Protein AF-A0A086TFH6-F1 (afdb_monomer_lite)

Sequence (306 aa):
MVFLSERHDHNFHSVHLYNYFALTSTSKIDKTASRLLKIGIEYTSQNNENKMNTAQDATLTENIEDTETRLPLSDDEQRALELYDRLQELRLEIAIINAQQKLSHHTGKPADNFQSHDTGHMLTPIQDTAEDMTAEEAAARNDLPETRAKYLLRNQVIESVLSANPILKAVHNGTEATPVERDLLPYIQQRDEAAISVAKMASQTGDLRGQATQAQSETHRTLRRNVELAAEVMNLVGQVKERKAGYLGDEKVQREIRQLEGQLKGSRQRWRVMKGITSGIVAGSGVDWARDEALRDLVLDPEEDD

pLDDT: mean 71.84, std 21.17, range [29.19, 98.12]

Organism: Hapsidospora chrysogenum (strain ATCC 11550 / CBS 779.69 / DSM 880 / IAM 14645 / JCM 23072 / IMI 49137) (NCBI:txid857340)

InterPro domains:
  IPR008426 Centromere protein H, C-terminal [PF05837] (79-303)
  IPR040034 Centromere protein H [PTHR48122] (59-305)

Foldseek 3Di:
DDDDDDDDDDDDPPPPPVPPPPPDDDPPVVVVVVVVVVVVVVVVVVVVVVVVVVVVVVPPPPPPPPPDPDDPDDPVRVVVVVVVVVVLVVVVVVLLVVLVVVVVVVVDDDDDDDDDDDDDDDDDDDDDDDDPPDPVNVVSVVVNVVSVVVSVVVVVVVVCCVVVVLVVCCVVVDPPHDPVSVVCNVVVVVVVVVVVVVVVVVVVVVVVVVVVVVVVVVVVVVVVVVVVVVVVVVVVVVVVVVVVCVCCVPPVNVVVVVVVVVVVVVVVVVVVVVLVVVLVCCVVVPPPLVPDPVSCCSNPVDDPDD

Secondary structure (DSSP, 8-state):
----------SSSSTTTTTSS--SS-TTHHHHHHHHHHHHHHHHHHHHHHHHHHHHHHTTT----S-SSS----HHHHHHHHHHHHHHHHHHHHHHHHHHHHHHHHT-----------------------S---HHHHHHHHHHHHHHHHHHHHHHHHHHHHHHHHHHHHHHT-TT--HHHHHTHHHHHHHHHHHHHHHHHHHHHHHHHHHHHHHHHHHHHHHHHHHHHHHHHHHHHHHHHHHHHHHHH-HHHHHHHHHHHHHHHHHHHHHHHHHHHHHHHHHHTT--TTTSHHHHHHHH------

Structure (mmCIF, N/CA/C/O backbone):
data_AF-A0A086TFH6-F1
#
_entry.id   AF-A0A086TFH6-F1
#
loop_
_atom_site.group_PDB
_atom_site.id
_atom_site.type_symbol
_atom_site.label_atom_id
_atom_site.label_alt_id
_atom_site.label_comp_id
_atom_site.label_asym_id
_atom_site.label_entity_id
_atom_site.label_seq_id
_atom_site.pdbx_PDB_ins_code
_atom_site.Cartn_x
_atom_site.Cartn_y
_atom_site.Cartn_z
_atom_site.occupancy
_atom_site.B_iso_or_equiv
_atom_site.auth_seq_id
_atom_site.auth_comp_id
_atom_site.auth_asym_id
_atom_site.auth_atom_id
_atom_site.pdbx_PDB_model_num
ATOM 1 N N . MET A 1 1 ? -13.360 35.053 18.467 1.00 34.47 1 MET A N 1
ATOM 2 C CA . MET A 1 1 ? -13.482 35.507 17.063 1.00 34.47 1 MET A CA 1
ATOM 3 C C . MET A 1 1 ? -12.619 34.579 16.207 1.00 34.47 1 MET A C 1
ATOM 5 O O . MET A 1 1 ? -11.551 34.240 16.692 1.00 34.47 1 MET A O 1
ATOM 9 N N . VAL A 1 2 ? -13.050 33.973 15.089 1.00 30.16 2 VAL A N 1
ATOM 10 C CA . VAL A 1 2 ? -13.979 34.400 14.006 1.00 30.16 2 VAL A CA 1
ATOM 11 C C . VAL A 1 2 ? -13.298 35.426 13.082 1.00 30.16 2 VAL A C 1
ATOM 13 O O . VAL A 1 2 ? -12.942 36.481 13.588 1.00 30.16 2 VAL A O 1
ATOM 16 N N . PHE A 1 3 ? -13.074 35.196 11.775 1.00 30.64 3 PHE A N 1
ATOM 17 C CA . PHE A 1 3 ? -13.408 34.047 10.896 1.00 30.64 3 PHE A CA 1
ATOM 18 C C . PHE A 1 3 ? -12.428 33.951 9.684 1.00 30.64 3 PHE A C 1
ATOM 20 O O . PHE A 1 3 ? -11.350 34.533 9.725 1.00 30.64 3 PHE A O 1
ATOM 27 N N . LEU A 1 4 ? -12.835 33.197 8.650 1.00 33.81 4 LEU A N 1
ATOM 28 C CA . LEU A 1 4 ? -12.307 33.028 7.270 1.00 33.81 4 LEU A CA 1
ATOM 29 C C . LEU A 1 4 ? -11.858 34.349 6.569 1.00 33.81 4 LEU A C 1
ATOM 31 O O . LEU A 1 4 ? -12.217 35.424 7.038 1.00 33.81 4 LEU A O 1
ATOM 35 N N . SER A 1 5 ? -11.155 34.393 5.421 1.00 32.34 5 SER A N 1
ATOM 36 C CA . SER A 1 5 ? -10.771 33.385 4.392 1.00 32.34 5 SER A CA 1
ATOM 37 C C . SER A 1 5 ? -9.445 33.829 3.684 1.00 32.34 5 SER A C 1
ATOM 39 O O . SER A 1 5 ? -8.722 34.612 4.292 1.00 32.34 5 SER A O 1
ATOM 41 N N . GLU A 1 6 ? -8.962 33.447 2.481 1.00 29.19 6 GLU A N 1
ATOM 42 C CA . GLU A 1 6 ? -9.440 32.674 1.303 1.00 29.19 6 GLU A CA 1
ATOM 43 C C . GLU A 1 6 ? -8.228 32.065 0.516 1.00 29.19 6 GLU A C 1
ATOM 45 O O . GLU A 1 6 ? -7.081 32.155 0.954 1.00 29.19 6 GLU A O 1
ATOM 50 N N . ARG A 1 7 ? -8.455 31.488 -0.681 1.00 39.12 7 ARG A N 1
ATOM 51 C CA . ARG A 1 7 ? -7.448 31.131 -1.714 1.00 39.12 7 ARG A CA 1
ATOM 52 C C . ARG A 1 7 ? -7.187 32.280 -2.702 1.00 39.12 7 ARG A C 1
ATOM 54 O O . ARG A 1 7 ? -8.104 33.055 -2.960 1.00 39.12 7 ARG A O 1
ATOM 61 N N . HIS A 1 8 ? -6.059 32.231 -3.426 1.00 33.28 8 HIS A N 1
ATOM 62 C CA . HIS A 1 8 ? -6.086 32.301 -4.904 1.00 33.28 8 HIS A CA 1
ATOM 63 C C . HIS A 1 8 ? -4.846 31.668 -5.566 1.00 33.28 8 HIS A C 1
ATOM 65 O O . HIS A 1 8 ? -3.764 31.619 -4.982 1.00 33.28 8 HIS A O 1
ATOM 71 N N . ASP A 1 9 ? -5.019 31.153 -6.786 1.00 40.41 9 ASP A N 1
ATOM 72 C CA . ASP A 1 9 ? -4.096 30.207 -7.422 1.00 40.41 9 ASP A CA 1
ATOM 73 C C . ASP A 1 9 ? -3.044 30.871 -8.331 1.00 40.41 9 ASP A C 1
ATOM 75 O O . ASP A 1 9 ? -3.360 31.404 -9.396 1.00 40.41 9 ASP A O 1
ATOM 79 N N . HIS A 1 10 ? -1.761 30.777 -7.961 1.00 36.38 10 HIS A N 1
ATOM 80 C CA . HIS A 1 10 ? -0.625 31.280 -8.752 1.00 36.38 10 HIS A CA 1
ATOM 81 C C . HIS A 1 10 ? 0.498 30.235 -8.893 1.00 36.38 10 HIS A C 1
ATOM 83 O O . HIS A 1 10 ? 1.584 30.388 -8.341 1.00 36.38 10 HIS A O 1
ATOM 89 N N . ASN A 1 11 ? 0.255 29.158 -9.657 1.00 37.09 11 ASN A N 1
ATOM 90 C CA . ASN A 1 11 ? 1.346 28.254 -10.075 1.00 37.09 11 ASN A CA 1
ATOM 91 C C . ASN A 1 11 ? 1.186 27.582 -11.461 1.00 37.09 11 ASN A C 1
ATOM 93 O O . ASN A 1 11 ? 2.079 26.867 -11.903 1.00 37.09 11 ASN A O 1
ATOM 97 N N . PHE A 1 12 ? 0.089 27.822 -12.193 1.00 35.62 12 PHE A N 1
ATOM 98 C CA . PHE A 1 12 ? -0.179 27.132 -13.471 1.00 35.62 12 PHE A CA 1
ATOM 99 C C . PHE A 1 12 ? 0.441 27.775 -14.728 1.00 35.62 12 PHE A C 1
ATOM 101 O O . PHE A 1 12 ? 0.498 27.134 -15.773 1.00 35.62 12 PHE A O 1
ATOM 108 N N . HIS A 1 13 ? 0.926 29.020 -14.661 1.00 33.94 13 HIS A N 1
ATOM 109 C CA . HIS A 1 13 ? 1.384 29.756 -15.856 1.00 33.94 13 HIS A CA 1
ATOM 110 C C . HIS A 1 13 ? 2.868 29.562 -16.226 1.00 33.94 13 HIS A C 1
ATOM 112 O O . HIS A 1 13 ? 3.257 29.881 -17.347 1.00 33.94 13 HIS A O 1
ATOM 118 N N . SER A 1 14 ? 3.702 29.010 -15.337 1.00 36.34 14 SER A N 1
ATOM 119 C CA . SER A 1 14 ? 5.151 28.872 -15.590 1.00 36.34 14 SER A CA 1
ATOM 120 C C . SER A 1 14 ? 5.488 27.799 -16.645 1.00 36.34 14 SER A C 1
ATOM 122 O O . SER A 1 14 ? 6.433 27.939 -17.418 1.00 36.34 14 SER A O 1
ATOM 124 N N . VAL A 1 15 ? 4.680 26.735 -16.727 1.00 41.75 15 VAL A N 1
ATOM 125 C CA . VAL A 1 15 ? 4.979 25.540 -17.543 1.00 41.75 15 VAL A CA 1
ATOM 126 C C . VAL A 1 15 ? 4.780 25.773 -19.050 1.00 41.75 15 VAL A C 1
ATOM 128 O O . VAL A 1 15 ? 5.448 25.141 -19.866 1.00 41.75 15 VAL A O 1
ATOM 131 N N . HIS A 1 16 ? 3.902 26.698 -19.453 1.00 38.09 16 HIS A N 1
ATOM 132 C CA . HIS A 1 16 ? 3.525 26.854 -20.865 1.00 38.09 16 HIS A CA 1
ATOM 133 C C . HIS A 1 16 ? 4.534 27.623 -21.732 1.00 38.09 16 HIS A C 1
ATOM 135 O O . HIS A 1 16 ? 4.572 27.400 -22.943 1.00 38.09 16 HIS A O 1
ATOM 141 N N . LEU A 1 17 ? 5.364 28.500 -21.155 1.00 37.09 17 LEU A N 1
ATOM 142 C CA . LEU A 1 17 ? 6.241 29.379 -21.944 1.00 37.09 17 LEU A CA 1
ATOM 143 C C . LEU A 1 17 ? 7.537 28.704 -22.425 1.00 37.09 17 LEU A C 1
ATOM 145 O O . LEU A 1 17 ? 8.063 29.084 -23.469 1.00 37.09 17 LEU A O 1
ATOM 149 N N . TYR A 1 18 ? 8.020 27.662 -21.741 1.00 35.97 18 TYR A N 1
ATOM 150 C CA . TYR A 1 18 ? 9.238 26.947 -22.158 1.00 35.97 18 TYR A CA 1
ATOM 151 C C . TYR A 1 18 ? 9.052 26.037 -23.385 1.00 35.97 18 TYR A C 1
ATOM 153 O O . TYR A 1 18 ? 10.035 25.686 -24.035 1.00 35.97 18 TYR A O 1
ATOM 161 N N . ASN A 1 19 ? 7.812 25.697 -23.758 1.00 38.09 19 ASN A N 1
ATOM 162 C CA . ASN A 1 19 ? 7.530 24.825 -24.906 1.00 38.09 19 ASN A CA 1
ATOM 163 C C . ASN A 1 19 ? 7.573 25.533 -26.275 1.00 38.09 19 ASN A C 1
ATOM 165 O O . ASN A 1 19 ? 7.560 24.854 -27.298 1.00 38.09 19 ASN A O 1
ATOM 169 N N . TYR A 1 20 ? 7.620 26.870 -26.332 1.00 37.28 20 TYR A N 1
ATOM 170 C CA . TYR A 1 20 ? 7.419 27.605 -27.594 1.00 37.28 20 TYR A CA 1
ATOM 171 C C . TYR A 1 20 ? 8.694 27.992 -28.363 1.00 37.28 20 TYR A C 1
ATOM 173 O O . TYR A 1 20 ? 8.592 28.429 -29.507 1.00 37.28 20 TYR A O 1
ATOM 181 N N . PHE A 1 21 ? 9.891 27.835 -27.782 1.00 36.81 21 PHE A N 1
ATOM 182 C CA . PHE A 1 21 ? 11.137 28.353 -28.380 1.00 36.81 21 PHE A CA 1
ATOM 183 C C . PHE A 1 21 ? 12.042 27.294 -29.044 1.00 36.81 21 PHE A C 1
ATOM 185 O O . PHE A 1 21 ? 13.051 27.636 -29.653 1.00 36.81 21 PHE A O 1
ATOM 192 N N . ALA A 1 22 ? 11.690 26.005 -28.967 1.00 40.78 22 ALA A N 1
ATOM 193 C CA . ALA A 1 22 ? 12.525 24.903 -29.467 1.00 40.78 22 ALA A CA 1
ATOM 194 C C . ALA A 1 22 ? 12.286 24.522 -30.949 1.00 40.78 22 ALA A C 1
ATOM 196 O O . ALA A 1 22 ? 12.916 23.596 -31.454 1.00 40.78 22 ALA A O 1
ATOM 197 N N . LEU A 1 23 ? 11.391 25.218 -31.661 1.00 41.16 23 LEU A N 1
ATOM 198 C CA . LEU A 1 23 ? 10.897 24.827 -32.992 1.00 41.16 23 LEU A CA 1
ATOM 199 C C . LEU A 1 23 ? 11.534 25.599 -34.165 1.00 41.16 23 LEU A C 1
ATOM 201 O O . LEU A 1 23 ? 10.837 26.065 -35.065 1.00 41.16 23 LEU A O 1
ATOM 205 N N . THR A 1 24 ? 12.869 25.695 -34.213 1.00 43.44 24 THR A N 1
ATOM 206 C CA . THR A 1 24 ? 13.573 26.025 -35.471 1.00 43.44 24 THR A CA 1
ATOM 207 C C . THR A 1 24 ? 14.784 25.117 -35.740 1.00 43.44 24 THR A C 1
ATOM 209 O O . THR A 1 24 ? 15.749 25.075 -34.989 1.00 43.44 24 THR A O 1
ATOM 212 N N . SER A 1 25 ? 14.748 24.441 -36.897 1.00 42.28 25 SER A N 1
ATOM 213 C CA . SER A 1 25 ? 15.862 23.737 -37.563 1.00 42.28 25 SER A CA 1
ATOM 214 C C . SER A 1 25 ? 16.461 22.469 -36.906 1.00 42.28 25 SER A C 1
ATOM 216 O O . SER A 1 25 ? 17.499 22.512 -36.252 1.00 42.28 25 SER A O 1
ATOM 218 N N . THR A 1 26 ? 15.900 21.285 -37.216 1.00 42.41 26 THR A N 1
ATOM 219 C CA . THR A 1 26 ? 16.628 20.139 -37.848 1.00 42.41 26 THR A CA 1
ATOM 220 C C . THR A 1 26 ? 15.684 18.951 -38.148 1.00 42.41 26 THR A C 1
ATOM 222 O O . THR A 1 26 ? 15.576 17.981 -37.398 1.00 42.41 26 THR A O 1
ATOM 225 N N . SER A 1 27 ? 15.021 18.990 -39.310 1.00 49.53 27 SER A N 1
ATOM 226 C CA . SER A 1 27 ? 13.794 18.235 -39.670 1.00 49.53 27 SER A CA 1
ATOM 227 C C . SER A 1 27 ? 13.838 16.690 -39.734 1.00 49.53 27 SER A C 1
ATOM 229 O O . SER A 1 27 ? 12.861 16.070 -40.172 1.00 49.53 27 SER A O 1
ATOM 231 N N . LYS A 1 28 ? 14.934 16.044 -39.311 1.00 48.84 28 LYS A N 1
ATOM 232 C CA . LYS A 1 28 ? 15.061 14.572 -39.224 1.00 48.84 28 LYS A CA 1
ATOM 233 C C . LYS A 1 28 ? 15.196 14.057 -37.785 1.00 48.84 28 LYS A C 1
ATOM 235 O O . LYS A 1 28 ? 14.517 13.095 -37.446 1.00 48.84 28 LYS A O 1
ATOM 240 N N . ILE A 1 29 ? 15.998 14.714 -36.940 1.00 48.25 29 ILE A N 1
ATOM 241 C CA . ILE A 1 29 ? 16.150 14.366 -35.510 1.00 48.25 29 ILE A CA 1
ATOM 242 C C . ILE A 1 29 ? 14.859 14.700 -34.749 1.00 48.25 29 ILE A C 1
ATOM 244 O O . ILE A 1 29 ? 14.398 13.939 -33.904 1.00 48.25 29 ILE A O 1
ATOM 248 N N . ASP A 1 30 ? 14.224 15.804 -35.128 1.00 52.69 30 ASP A N 1
ATOM 249 C CA . ASP A 1 30 ? 12.972 16.288 -34.546 1.00 52.69 30 ASP A CA 1
ATOM 250 C C . ASP A 1 30 ? 11.810 15.277 -34.693 1.00 52.69 30 ASP A C 1
ATOM 252 O O . ASP A 1 30 ? 10.959 15.132 -33.817 1.00 52.69 30 ASP A O 1
ATOM 256 N N . LYS A 1 31 ? 11.817 14.468 -35.765 1.00 54.97 31 LYS A N 1
ATOM 257 C CA . LYS A 1 31 ? 10.803 13.424 -36.006 1.00 54.97 31 LYS A CA 1
ATOM 258 C C . LYS A 1 31 ? 10.982 12.188 -35.125 1.00 54.97 31 LYS A C 1
ATOM 260 O O . LYS A 1 31 ? 9.985 11.571 -34.751 1.00 54.97 31 LYS A O 1
ATOM 265 N N . THR A 1 32 ? 12.216 11.804 -34.791 1.00 54.62 32 THR A N 1
ATOM 266 C CA . THR A 1 32 ? 12.467 10.720 -33.827 1.00 54.62 32 THR A CA 1
ATOM 267 C C . THR A 1 32 ? 12.257 11.202 -32.396 1.00 54.62 32 THR A C 1
ATOM 269 O O . THR A 1 32 ? 11.624 10.484 -31.628 1.00 54.62 32 THR A O 1
ATOM 272 N N . ALA A 1 33 ? 12.661 12.434 -32.067 1.00 52.22 33 ALA A N 1
ATOM 273 C CA . ALA A 1 33 ? 12.329 13.074 -30.794 1.00 52.22 33 ALA A CA 1
ATOM 274 C C . ALA A 1 33 ? 10.806 13.144 -30.580 1.00 52.22 33 ALA A C 1
ATOM 276 O O . ALA A 1 33 ? 10.308 12.598 -29.601 1.00 52.22 33 ALA A O 1
ATOM 277 N N . SER A 1 34 ? 10.052 13.689 -31.541 1.00 53.59 34 SER A N 1
ATOM 278 C CA . SER A 1 34 ? 8.583 13.759 -31.494 1.00 53.59 34 SER A CA 1
ATOM 279 C C . SER A 1 34 ? 7.916 12.385 -31.363 1.00 53.59 34 SER A C 1
ATOM 281 O O . SER A 1 34 ? 6.927 12.256 -30.648 1.00 53.59 34 SER A O 1
ATOM 283 N N . ARG A 1 35 ? 8.451 11.334 -32.009 1.00 60.47 35 ARG A N 1
ATOM 284 C CA . ARG A 1 35 ? 7.945 9.958 -31.845 1.00 60.47 35 ARG A CA 1
ATOM 285 C C . ARG A 1 35 ? 8.202 9.410 -30.443 1.00 60.47 35 ARG A C 1
ATOM 287 O O . ARG A 1 35 ? 7.287 8.848 -29.858 1.00 60.47 35 ARG A O 1
ATOM 294 N N . LEU A 1 36 ? 9.404 9.586 -29.895 1.00 58.25 36 LEU A N 1
ATOM 295 C CA . LEU A 1 36 ? 9.740 9.120 -28.544 1.00 58.25 36 LEU A CA 1
ATOM 296 C C . LEU A 1 36 ? 8.973 9.892 -27.462 1.00 58.25 36 LEU A C 1
ATOM 298 O O . LEU A 1 36 ? 8.495 9.288 -26.507 1.00 58.25 36 LEU A O 1
ATOM 302 N N . LEU A 1 37 ? 8.792 11.203 -27.641 1.00 61.84 37 LEU A N 1
ATOM 303 C CA . LEU A 1 37 ? 8.000 12.046 -26.744 1.00 61.84 37 LEU A CA 1
ATOM 304 C C . LEU A 1 37 ? 6.512 11.666 -26.821 1.00 61.84 37 LEU A C 1
ATOM 306 O O . LEU A 1 37 ? 5.872 11.507 -25.786 1.00 61.84 37 LEU A O 1
ATOM 310 N N . LYS A 1 38 ? 5.983 11.405 -28.027 1.00 62.38 38 LYS A N 1
ATOM 311 C CA . LYS A 1 38 ? 4.622 10.884 -28.204 1.00 62.38 38 LYS A CA 1
ATOM 312 C C . LYS A 1 38 ? 4.437 9.514 -27.534 1.00 62.38 38 LYS A C 1
ATOM 314 O O . LYS A 1 38 ? 3.476 9.361 -26.794 1.00 62.38 38 LYS A O 1
ATOM 319 N N . ILE A 1 39 ? 5.362 8.567 -27.714 1.00 68.44 39 ILE A N 1
ATOM 320 C CA . ILE A 1 39 ? 5.315 7.251 -27.046 1.00 68.44 39 ILE A CA 1
ATOM 321 C C . ILE A 1 39 ? 5.392 7.407 -25.519 1.00 68.44 39 ILE A C 1
ATOM 323 O O . ILE A 1 39 ? 4.671 6.726 -24.799 1.00 68.44 39 ILE A O 1
ATOM 327 N N . GLY A 1 40 ? 6.217 8.327 -25.009 1.00 59.81 40 GLY A N 1
ATOM 328 C CA . GLY A 1 40 ? 6.279 8.641 -23.579 1.00 59.81 40 GLY A CA 1
ATOM 329 C C . GLY A 1 40 ? 4.971 9.221 -23.027 1.00 59.81 40 GLY A C 1
ATOM 330 O O . GLY A 1 40 ? 4.552 8.851 -21.929 1.00 59.81 40 GLY A O 1
ATOM 331 N N . ILE A 1 41 ? 4.300 10.088 -23.792 1.00 57.12 41 ILE A N 1
ATOM 332 C CA . ILE A 1 41 ? 2.973 10.621 -23.449 1.00 57.12 41 ILE A CA 1
ATOM 333 C C . ILE A 1 41 ? 1.908 9.519 -23.520 1.00 57.12 41 ILE A C 1
ATOM 335 O O . ILE A 1 41 ? 1.162 9.358 -22.567 1.00 57.12 41 ILE A O 1
ATOM 339 N N . GLU A 1 42 ? 1.869 8.700 -24.573 1.00 57.72 42 GLU A N 1
ATOM 340 C CA . GLU A 1 42 ? 0.915 7.585 -24.690 1.00 57.72 42 GLU A CA 1
ATOM 341 C C . GLU A 1 42 ? 1.104 6.554 -23.562 1.00 57.72 42 GLU A C 1
ATOM 343 O O . GLU A 1 42 ? 0.124 6.141 -22.946 1.00 57.72 42 GLU A O 1
ATOM 348 N N . TYR A 1 43 ? 2.346 6.218 -23.195 1.00 51.53 43 TYR A N 1
ATOM 349 C CA . TYR A 1 43 ? 2.639 5.308 -22.080 1.00 51.53 43 TYR A CA 1
ATOM 350 C C . TYR A 1 43 ? 2.277 5.908 -20.710 1.00 51.53 43 TYR A C 1
ATOM 352 O O . TYR A 1 43 ? 1.837 5.189 -19.813 1.00 51.53 43 TYR A O 1
ATOM 360 N N . THR A 1 44 ? 2.437 7.225 -20.519 1.00 54.97 44 THR A N 1
ATOM 361 C CA . THR A 1 44 ? 2.030 7.887 -19.264 1.00 54.97 44 THR A CA 1
ATOM 362 C C . THR A 1 44 ? 0.523 8.110 -19.179 1.00 54.97 44 THR A C 1
ATOM 364 O O . THR A 1 44 ? -0.030 7.920 -18.097 1.00 54.97 44 THR A O 1
ATOM 367 N N . SER A 1 45 ? -0.153 8.397 -20.295 1.00 53.59 45 SER A N 1
ATOM 368 C CA . SER A 1 45 ? -1.616 8.404 -20.397 1.00 53.59 45 SER A CA 1
ATOM 369 C C . SER A 1 45 ? -2.196 7.032 -20.076 1.00 53.59 45 SER A C 1
ATOM 371 O O . SER A 1 45 ? -2.958 6.934 -19.125 1.00 53.59 45 SER A O 1
ATOM 373 N N . GLN A 1 46 ? -1.767 5.963 -20.757 1.00 51.75 46 GLN A N 1
ATOM 374 C CA . GLN A 1 46 ? -2.274 4.604 -20.513 1.00 51.75 46 GLN A CA 1
ATOM 375 C C . GLN A 1 46 ? -2.030 4.131 -19.071 1.00 51.75 46 GLN A C 1
ATOM 377 O O . GLN A 1 46 ? -2.872 3.459 -18.483 1.00 51.75 46 GLN A O 1
ATOM 382 N N . ASN A 1 47 ? -0.901 4.503 -18.460 1.00 48.62 47 ASN A N 1
ATOM 383 C CA . ASN A 1 47 ? -0.622 4.177 -17.059 1.00 48.62 47 ASN A CA 1
ATOM 384 C C . ASN A 1 47 ? -1.482 5.006 -16.076 1.00 48.62 47 ASN A C 1
ATOM 386 O O . ASN A 1 47 ? -1.838 4.512 -15.008 1.00 48.62 47 ASN A O 1
ATOM 390 N N . ASN A 1 48 ? -1.870 6.237 -16.432 1.00 49.56 48 ASN A N 1
ATOM 391 C CA . ASN A 1 48 ? -2.841 7.019 -15.659 1.00 49.56 48 ASN A CA 1
ATOM 392 C C . ASN A 1 48 ? -4.282 6.533 -15.866 1.00 49.56 48 ASN A C 1
ATOM 394 O O . ASN A 1 48 ? -5.017 6.457 -14.891 1.00 49.56 48 ASN A O 1
ATOM 398 N N . GLU A 1 49 ? -4.679 6.169 -17.085 1.00 51.41 49 GLU A N 1
ATOM 399 C CA . GLU A 1 49 ? -5.991 5.585 -17.396 1.00 51.41 49 GLU A CA 1
ATOM 400 C C . GLU A 1 49 ? -6.164 4.247 -16.675 1.00 51.41 49 GLU A C 1
ATOM 402 O O . GLU A 1 49 ? -7.157 4.057 -15.981 1.00 51.41 49 GLU A O 1
ATOM 407 N N . ASN A 1 50 ? -5.156 3.368 -16.705 1.00 52.81 50 ASN A N 1
ATOM 408 C CA . ASN A 1 50 ? -5.163 2.138 -15.911 1.00 52.81 50 ASN A CA 1
ATOM 409 C C . AS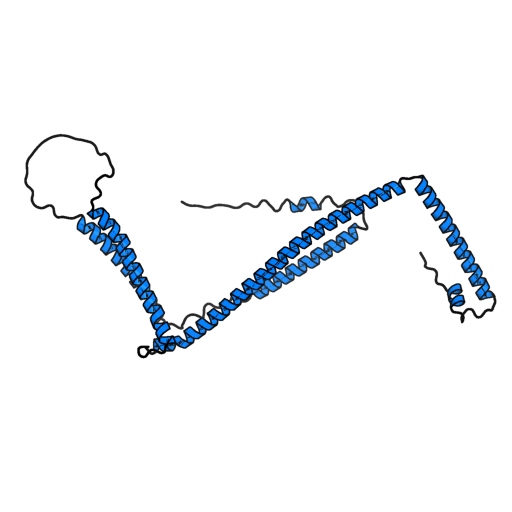N A 1 50 ? -5.267 2.432 -14.408 1.00 52.81 50 ASN A C 1
ATOM 411 O O . ASN A 1 50 ? -6.092 1.823 -13.736 1.00 52.81 50 ASN A O 1
ATOM 415 N N . LYS A 1 51 ? -4.513 3.405 -13.872 1.00 52.97 51 LYS A N 1
ATOM 416 C CA . LYS A 1 51 ? -4.673 3.832 -12.469 1.00 52.97 51 LYS A CA 1
ATOM 417 C C . LYS A 1 51 ? -6.059 4.394 -12.164 1.00 52.97 51 LYS A C 1
ATOM 419 O O . LYS A 1 51 ? -6.546 4.178 -11.060 1.00 52.97 51 LYS A O 1
ATOM 424 N N . MET A 1 52 ? -6.683 5.109 -13.097 1.00 43.81 52 MET A N 1
ATOM 425 C CA . MET A 1 52 ? -8.008 5.693 -12.906 1.00 43.81 52 MET A CA 1
ATOM 426 C C . MET A 1 52 ? -9.100 4.620 -12.969 1.00 43.81 52 MET A C 1
ATOM 428 O O . MET A 1 52 ? -10.002 4.650 -12.143 1.00 43.81 52 MET A O 1
ATOM 432 N N . ASN A 1 53 ? -8.954 3.618 -13.838 1.00 50.19 53 ASN A N 1
ATOM 433 C CA . ASN A 1 53 ? -9.828 2.446 -13.899 1.00 50.19 53 ASN A CA 1
ATOM 434 C C . ASN A 1 53 ? -9.682 1.570 -12.639 1.00 50.19 53 ASN A C 1
ATOM 436 O O . ASN A 1 53 ? -10.681 1.223 -12.020 1.00 50.19 53 ASN A O 1
ATOM 440 N N . THR A 1 54 ? -8.453 1.282 -12.183 1.00 48.59 54 THR A N 1
ATOM 441 C CA . THR A 1 54 ? -8.226 0.549 -10.919 1.00 48.59 54 THR A CA 1
ATOM 442 C C . THR A 1 54 ? -8.702 1.343 -9.697 1.00 48.59 54 THR A C 1
ATOM 444 O O . THR A 1 54 ? -9.163 0.749 -8.727 1.00 48.59 54 THR A O 1
ATOM 447 N N . ALA A 1 55 ? -8.636 2.679 -9.730 1.00 46.34 55 ALA A N 1
ATOM 448 C CA . ALA A 1 55 ? -9.246 3.519 -8.700 1.00 46.34 55 ALA A CA 1
ATOM 449 C C . ALA A 1 55 ? -10.783 3.502 -8.771 1.00 46.34 55 ALA A C 1
ATOM 451 O O . ALA A 1 55 ? -11.420 3.514 -7.726 1.00 46.34 55 ALA A O 1
ATOM 452 N N . GLN A 1 56 ? -11.378 3.436 -9.966 1.00 46.09 56 GLN A N 1
ATOM 453 C CA . GLN A 1 56 ? -12.831 3.359 -10.144 1.00 46.09 56 GLN A CA 1
ATOM 454 C C . GLN A 1 56 ? -13.404 2.019 -9.657 1.00 46.09 56 GLN A C 1
ATOM 456 O O . GLN A 1 56 ? -14.364 2.039 -8.886 1.00 46.09 56 GLN A O 1
ATOM 461 N N . ASP A 1 57 ? -12.765 0.888 -9.983 1.00 37.69 57 ASP A N 1
ATOM 462 C CA . ASP A 1 57 ? -13.088 -0.421 -9.386 1.00 37.69 57 ASP A CA 1
ATOM 463 C C . ASP A 1 57 ? -12.960 -0.385 -7.850 1.00 37.69 57 ASP A C 1
ATOM 465 O O . ASP A 1 57 ? -13.825 -0.896 -7.140 1.00 37.69 57 ASP A O 1
ATOM 469 N N . ALA A 1 58 ? -11.931 0.284 -7.317 1.00 44.50 58 ALA A N 1
ATOM 470 C CA . ALA A 1 58 ? -11.745 0.445 -5.872 1.00 44.50 58 ALA A CA 1
ATOM 471 C C . ALA A 1 58 ? -12.762 1.393 -5.196 1.00 44.50 58 ALA A C 1
ATOM 473 O O . ALA A 1 58 ? -12.886 1.362 -3.975 1.00 44.50 58 ALA A O 1
ATOM 474 N N . THR A 1 59 ? -13.501 2.214 -5.954 1.00 42.44 59 THR A N 1
ATOM 475 C CA . THR A 1 59 ? -14.577 3.084 -5.428 1.00 42.44 59 THR A CA 1
ATOM 476 C C . THR A 1 59 ? -15.980 2.475 -5.522 1.00 42.44 59 THR A C 1
ATOM 478 O O . THR A 1 59 ? -16.944 3.096 -5.083 1.00 42.44 59 THR A O 1
ATOM 481 N N . LEU A 1 60 ? -16.131 1.259 -6.060 1.00 38.81 60 LEU A N 1
ATOM 482 C CA . LEU A 1 60 ? -17.441 0.608 -6.216 1.00 38.81 60 LEU A CA 1
ATOM 483 C C . LEU A 1 60 ? -17.920 -0.180 -4.979 1.00 38.81 60 LEU A C 1
ATOM 485 O O . LEU A 1 60 ? -18.970 -0.817 -5.035 1.00 38.81 60 LEU A O 1
ATOM 489 N N . THR A 1 61 ? -17.207 -0.100 -3.849 1.00 43.53 61 THR A N 1
ATOM 490 C CA . THR A 1 61 ? -17.567 -0.771 -2.581 1.00 43.53 61 THR A CA 1
ATOM 491 C C . THR A 1 61 ? -17.773 0.184 -1.394 1.00 43.53 61 THR A C 1
ATOM 493 O O . THR A 1 61 ? -17.625 -0.236 -0.251 1.00 43.53 61 THR A O 1
ATOM 496 N N . GLU A 1 62 ? -18.132 1.452 -1.635 1.00 42.75 62 GLU A N 1
ATOM 497 C CA . GLU A 1 62 ? -18.593 2.387 -0.581 1.00 42.75 62 GLU A CA 1
ATOM 498 C C . GLU A 1 62 ? -20.129 2.508 -0.476 1.00 42.75 62 GLU A C 1
ATOM 500 O O . GLU A 1 62 ? -20.632 3.258 0.351 1.00 42.75 62 GLU A O 1
ATOM 505 N N . ASN A 1 63 ? -20.888 1.696 -1.224 1.00 38.03 63 ASN A N 1
ATOM 506 C CA . ASN A 1 63 ? -22.289 1.387 -0.901 1.00 38.03 63 ASN A CA 1
ATOM 507 C C . ASN A 1 63 ? -22.365 0.095 -0.068 1.00 38.03 63 ASN A C 1
ATOM 509 O O . ASN A 1 63 ? -22.953 -0.898 -0.493 1.00 38.03 63 ASN A O 1
ATOM 513 N N . ILE A 1 64 ? -21.740 0.105 1.111 1.00 45.59 64 ILE A N 1
ATOM 514 C CA . ILE A 1 64 ? -22.170 -0.780 2.198 1.00 45.59 64 ILE A CA 1
ATOM 515 C C . ILE A 1 64 ? -23.365 -0.072 2.832 1.00 45.59 64 ILE A C 1
ATOM 517 O O . ILE A 1 64 ? -23.214 1.021 3.371 1.00 45.59 64 ILE A O 1
ATOM 521 N N . GLU A 1 65 ? -24.553 -0.656 2.713 1.00 41.88 65 GLU A N 1
ATOM 522 C CA . GLU A 1 65 ? -25.754 -0.124 3.357 1.00 41.88 65 GLU A CA 1
ATOM 523 C C . GLU A 1 65 ? -25.551 -0.125 4.887 1.00 41.88 65 GLU A C 1
ATOM 525 O O . GLU A 1 65 ? -25.010 -1.084 5.440 1.00 41.88 65 GLU A O 1
ATOM 530 N N . ASP A 1 66 ? -25.988 0.930 5.590 1.00 44.09 66 ASP A N 1
ATOM 531 C CA . ASP A 1 66 ? -25.842 1.124 7.055 1.00 44.09 66 ASP A CA 1
ATOM 532 C C . ASP A 1 66 ? -26.663 0.114 7.910 1.00 44.09 66 ASP A C 1
ATOM 534 O O . ASP A 1 66 ? -27.029 0.363 9.063 1.00 44.09 66 ASP A O 1
ATOM 538 N N . THR A 1 67 ? -27.001 -1.043 7.340 1.00 43.25 67 THR A N 1
ATOM 539 C CA . THR A 1 67 ? -28.099 -1.920 7.748 1.00 43.25 67 THR A CA 1
ATOM 540 C C . THR A 1 67 ? -27.684 -3.388 7.873 1.00 43.25 67 THR A C 1
ATOM 542 O O . THR A 1 67 ? -28.355 -4.231 7.297 1.00 43.25 67 THR A O 1
ATOM 545 N N . GLU A 1 68 ? -26.617 -3.709 8.628 1.00 47.47 68 GLU A N 1
ATOM 546 C CA . GLU A 1 68 ? -26.458 -5.035 9.293 1.00 47.47 68 GLU A CA 1
ATOM 547 C C . GLU A 1 68 ? -25.303 -5.153 10.332 1.00 47.47 68 GLU A C 1
ATOM 549 O O . GLU A 1 68 ? -24.791 -6.241 10.585 1.00 47.47 68 GLU A O 1
ATOM 554 N N . THR A 1 69 ? -24.880 -4.062 10.996 1.00 49.09 69 THR A N 1
ATOM 555 C CA . THR A 1 69 ? -23.869 -4.125 12.094 1.00 49.09 69 THR A CA 1
ATOM 556 C C . THR A 1 69 ? -24.329 -3.580 13.449 1.00 49.09 69 THR A C 1
ATOM 558 O O . THR A 1 69 ? -23.604 -3.688 14.441 1.00 49.09 69 THR A O 1
ATOM 561 N N . ARG A 1 70 ? -25.553 -3.049 13.543 1.00 53.69 70 ARG A N 1
ATOM 562 C CA . ARG A 1 70 ? -26.233 -2.890 14.837 1.00 53.69 70 ARG A CA 1
ATOM 563 C C . ARG A 1 70 ? -26.801 -4.244 15.253 1.00 53.69 70 ARG A C 1
ATOM 565 O O . ARG A 1 70 ? -27.306 -4.976 14.405 1.00 53.69 70 ARG A O 1
ATOM 572 N N . LEU A 1 71 ? -26.790 -4.549 16.554 1.00 57.69 71 LEU A N 1
ATOM 573 C CA . LEU A 1 71 ? -27.689 -5.588 17.064 1.00 57.69 71 LEU A CA 1
ATOM 574 C C . LEU A 1 71 ? -29.133 -5.198 16.688 1.00 57.69 71 LEU A C 1
ATOM 576 O O . LEU A 1 71 ? -29.438 -4.000 16.713 1.00 57.69 71 LEU A O 1
ATOM 580 N N . PRO A 1 72 ? -30.015 -6.158 16.355 1.00 66.50 72 PRO A N 1
ATOM 581 C CA . PRO A 1 72 ? -31.419 -5.889 16.057 1.00 66.50 72 PRO A CA 1
ATOM 582 C C . PRO A 1 72 ? -32.174 -5.550 17.351 1.00 66.50 72 PRO A C 1
ATOM 584 O O . PRO A 1 72 ? -32.928 -6.362 17.883 1.00 66.50 72 PRO A O 1
ATOM 587 N N . LEU A 1 73 ? -31.910 -4.351 17.872 1.00 68.56 73 LEU A N 1
ATOM 588 C CA . LEU A 1 73 ? -32.581 -3.773 19.028 1.00 68.56 73 LEU A CA 1
ATOM 589 C C . LEU A 1 73 ? -34.054 -3.538 18.689 1.00 68.56 73 LEU A C 1
ATOM 591 O O . LEU A 1 73 ? -34.376 -2.988 17.635 1.00 68.56 73 LEU A O 1
ATOM 595 N N . SER A 1 74 ? -34.937 -3.927 19.601 1.00 85.12 74 SER A N 1
ATOM 596 C CA . SER A 1 74 ? -36.360 -3.596 19.533 1.00 85.12 74 SER A CA 1
ATOM 597 C C . SER A 1 74 ? -36.574 -2.080 19.631 1.00 85.12 74 SER A C 1
ATOM 599 O O . SER A 1 74 ? -35.795 -1.381 20.284 1.00 85.12 74 SER A O 1
ATOM 601 N N . ASP A 1 75 ? -37.680 -1.572 19.075 1.00 84.06 75 ASP A N 1
ATOM 602 C CA . ASP A 1 75 ? -38.097 -0.167 19.222 1.00 84.06 75 ASP A CA 1
ATOM 603 C C . ASP A 1 75 ? -38.126 0.264 20.705 1.00 84.06 75 ASP A C 1
ATOM 605 O O . ASP A 1 75 ? -37.721 1.376 21.053 1.00 84.06 75 ASP A O 1
ATOM 609 N N . ASP A 1 76 ? -38.544 -0.639 21.601 1.00 79.88 76 ASP A N 1
ATOM 610 C CA . ASP A 1 76 ? -38.555 -0.418 23.054 1.00 79.88 76 ASP A CA 1
ATOM 611 C C . ASP A 1 76 ? -37.142 -0.327 23.662 1.00 79.88 76 ASP A C 1
ATOM 613 O O . ASP A 1 76 ? -36.928 0.426 24.614 1.00 79.88 76 ASP A O 1
ATOM 617 N N . GLU A 1 77 ? -36.164 -1.055 23.118 1.00 82.25 77 GLU A N 1
ATOM 618 C CA . GLU A 1 77 ? -34.770 -1.035 23.581 1.00 82.25 77 GLU A CA 1
ATOM 619 C C . GLU A 1 77 ? -34.049 0.223 23.089 1.00 82.25 77 GLU A C 1
ATOM 621 O O . GLU A 1 77 ? -33.367 0.887 23.872 1.00 82.25 77 GLU A O 1
ATOM 626 N N . GLN A 1 78 ? -34.266 0.620 21.830 1.00 85.88 78 GLN A N 1
ATOM 627 C CA . GLN A 1 78 ? -33.766 1.896 21.317 1.00 85.88 78 GLN A CA 1
ATOM 628 C C . GLN A 1 78 ? -34.356 3.075 22.109 1.00 85.88 78 GLN A C 1
ATOM 630 O O . GLN A 1 78 ? -33.625 3.969 22.540 1.00 85.88 78 GLN A O 1
ATOM 635 N N . ARG A 1 79 ? -35.659 3.035 22.409 1.00 87.50 79 ARG A N 1
ATOM 636 C CA . ARG A 1 79 ? -36.326 4.027 23.263 1.00 87.50 79 ARG A CA 1
ATOM 637 C C . ARG A 1 79 ? -35.804 4.026 24.705 1.00 87.50 79 ARG A C 1
ATOM 639 O O . ARG A 1 79 ? -35.750 5.084 25.334 1.00 87.50 79 ARG A O 1
ATOM 646 N N . ALA A 1 80 ? -35.411 2.872 25.245 1.00 86.75 80 ALA A N 1
ATOM 647 C CA . ALA A 1 80 ? -34.792 2.787 26.568 1.00 86.75 80 ALA A CA 1
ATOM 648 C C . ALA A 1 80 ? -33.409 3.466 26.608 1.00 86.75 80 ALA A C 1
ATOM 650 O O . ALA A 1 80 ? -33.082 4.099 27.614 1.00 86.75 80 ALA A O 1
ATOM 651 N N . LEU A 1 81 ? -32.633 3.399 25.518 1.00 85.88 81 LEU A N 1
ATOM 652 C CA . LEU A 1 81 ? -31.360 4.119 25.379 1.00 85.88 81 LEU A CA 1
ATOM 653 C C . LEU A 1 81 ? -31.573 5.641 25.304 1.00 85.88 81 LEU A C 1
ATOM 655 O O . LEU A 1 81 ? -30.959 6.374 26.075 1.00 85.88 81 LEU A O 1
ATOM 659 N N . GLU A 1 82 ? -32.513 6.120 24.481 1.00 89.06 82 GLU A N 1
ATOM 660 C CA . GLU A 1 82 ? -32.858 7.555 24.408 1.00 89.06 82 GLU A CA 1
ATOM 661 C C . GLU A 1 82 ? -33.307 8.119 25.772 1.00 89.06 82 GLU A C 1
ATOM 663 O O . GLU A 1 82 ? -32.920 9.222 26.175 1.00 89.06 82 GLU A O 1
ATOM 668 N N . LEU A 1 83 ? -34.097 7.344 26.525 1.00 87.56 83 LEU A N 1
ATOM 669 C CA . LEU A 1 83 ? -34.513 7.698 27.885 1.00 87.56 83 LEU A CA 1
ATOM 670 C C . LEU A 1 83 ? -33.348 7.672 28.885 1.00 87.56 83 LEU A C 1
ATOM 672 O O . LEU A 1 83 ? -33.328 8.497 29.800 1.00 87.56 83 LEU A O 1
ATOM 676 N N . TYR A 1 84 ? -32.382 6.762 28.729 1.00 86.12 84 TYR A N 1
ATOM 677 C CA . TYR A 1 84 ? -31.175 6.714 29.556 1.00 86.12 84 TYR A CA 1
ATOM 678 C C . TYR A 1 84 ? -30.287 7.944 29.329 1.00 86.12 84 TYR A C 1
ATOM 680 O O . TYR A 1 84 ? -29.903 8.595 30.304 1.00 86.12 84 TYR A O 1
ATOM 688 N N . ASP A 1 85 ? -30.033 8.320 28.075 1.00 85.06 85 ASP A N 1
ATOM 689 C CA . ASP A 1 85 ? -29.216 9.490 27.733 1.00 85.06 85 ASP A CA 1
ATOM 690 C C . ASP A 1 85 ? -29.843 10.781 28.275 1.00 85.06 85 ASP A C 1
ATOM 692 O O . ASP A 1 85 ? -29.183 11.558 28.977 1.00 85.06 85 ASP A O 1
ATOM 696 N N . ARG A 1 86 ? -31.157 10.966 28.074 1.00 88.62 86 ARG A N 1
ATOM 697 C CA . ARG A 1 86 ? -31.890 12.114 28.631 1.00 88.62 86 ARG A CA 1
ATOM 698 C C . ARG A 1 86 ? -31.878 12.134 30.165 1.00 88.62 86 ARG A C 1
ATOM 700 O O . ARG A 1 86 ? -31.859 13.203 30.775 1.00 88.62 86 ARG A O 1
ATOM 707 N N . LEU A 1 87 ? -31.868 10.969 30.810 1.00 88.25 87 LEU A N 1
ATOM 708 C CA . LEU A 1 87 ? -31.783 10.848 32.266 1.00 88.25 87 LEU A CA 1
ATOM 709 C C . LEU A 1 87 ? -30.373 11.183 32.788 1.00 88.25 87 LEU A C 1
ATOM 711 O O . LEU A 1 87 ? -30.251 11.768 33.867 1.00 88.25 87 LEU A O 1
ATOM 715 N N . GLN A 1 88 ? -29.314 10.879 32.033 1.00 79.69 88 GLN A N 1
ATOM 716 C CA . GLN A 1 88 ? -27.939 11.264 32.376 1.00 79.69 88 GLN A CA 1
ATOM 717 C C . GLN A 1 88 ? -27.679 12.767 32.178 1.00 79.69 88 GLN A C 1
ATOM 719 O O . GLN A 1 88 ? -26.987 13.374 33.000 1.00 79.69 88 GLN A O 1
ATOM 724 N N . GLU A 1 89 ? -28.291 13.387 31.164 1.00 85.94 89 GLU A N 1
ATOM 725 C CA . GLU A 1 89 ? -28.312 14.846 30.976 1.00 85.94 89 GLU A CA 1
ATOM 726 C C . GLU A 1 89 ? -28.951 15.553 32.187 1.00 85.94 89 GLU A C 1
ATOM 728 O O . GLU A 1 89 ? -28.317 16.392 32.833 1.00 85.94 89 GLU A O 1
ATOM 733 N N . LEU A 1 90 ? -30.166 15.140 32.572 1.00 86.31 90 LEU A N 1
ATOM 734 C CA . LEU A 1 90 ? -30.888 15.700 33.722 1.00 86.31 90 LEU A CA 1
ATOM 735 C C . LEU A 1 90 ? -30.148 15.477 35.053 1.00 86.31 90 LEU A C 1
ATOM 737 O O . LEU A 1 90 ? -30.171 16.339 35.931 1.00 86.31 90 LEU A O 1
ATOM 741 N N . ARG A 1 91 ? -29.446 14.348 35.225 1.00 80.44 91 ARG A N 1
ATOM 742 C CA . ARG A 1 91 ? -28.595 14.114 36.408 1.00 80.44 91 ARG A CA 1
ATOM 743 C C . ARG A 1 91 ? -27.412 15.077 36.486 1.00 80.44 91 ARG A C 1
ATOM 745 O O . ARG A 1 91 ? -27.075 15.506 37.590 1.00 80.44 91 ARG A O 1
ATOM 752 N N . LEU A 1 92 ? -26.799 15.424 35.353 1.00 79.75 92 LEU A N 1
ATOM 753 C CA . LEU A 1 92 ? -25.722 16.414 35.301 1.00 79.75 92 LEU A CA 1
ATOM 754 C C . LEU A 1 92 ? -26.252 17.819 35.626 1.00 79.75 92 LEU A C 1
ATOM 756 O O . LEU A 1 92 ? -25.639 18.525 36.425 1.00 79.75 92 LEU A O 1
ATOM 760 N N . GLU A 1 93 ? -27.406 18.198 35.072 1.00 83.88 93 GLU A N 1
ATOM 761 C CA . GLU A 1 93 ? -28.082 19.466 35.378 1.00 83.88 93 GLU A CA 1
ATOM 762 C C . GLU A 1 93 ? -28.396 19.583 36.880 1.00 83.88 93 GLU A C 1
ATOM 764 O O . GLU A 1 93 ? -27.978 20.540 37.535 1.00 83.88 93 GLU A O 1
ATOM 769 N N . ILE A 1 94 ? -29.021 18.556 37.468 1.00 82.69 94 ILE A N 1
ATOM 770 C CA . ILE A 1 94 ? -29.312 18.484 38.908 1.00 82.69 94 ILE A CA 1
ATOM 771 C C . ILE A 1 94 ? -28.024 18.545 39.747 1.00 82.69 94 ILE A C 1
ATOM 773 O O . ILE A 1 94 ? -28.005 19.198 40.791 1.00 82.69 94 ILE A O 1
ATOM 777 N N . ALA A 1 95 ? -26.931 17.901 39.326 1.00 75.06 95 ALA A N 1
ATOM 778 C CA . ALA A 1 95 ? -25.653 17.973 40.039 1.00 75.06 95 ALA A CA 1
ATOM 779 C C . ALA A 1 95 ? -25.066 19.399 40.041 1.00 75.06 95 ALA A C 1
ATOM 781 O O . ALA A 1 95 ? -24.579 19.858 41.077 1.00 75.06 95 ALA A O 1
ATOM 782 N N . ILE A 1 96 ? -25.164 20.118 38.917 1.00 79.81 96 ILE A N 1
ATOM 783 C CA . ILE A 1 96 ? -24.712 21.512 38.785 1.00 79.81 96 ILE A CA 1
ATOM 784 C C . ILE A 1 96 ? -25.586 22.451 39.629 1.00 79.81 96 ILE A C 1
ATOM 786 O O . ILE A 1 96 ? -25.045 23.258 40.385 1.00 79.81 96 ILE A O 1
ATOM 790 N N . ILE A 1 97 ? -26.916 22.311 39.569 1.00 81.62 97 ILE A N 1
ATOM 791 C CA . ILE A 1 97 ? -27.855 23.114 40.369 1.00 81.62 97 ILE A CA 1
ATOM 792 C C . ILE A 1 97 ? -27.601 22.908 41.868 1.00 81.62 97 ILE A C 1
ATOM 794 O O . ILE A 1 97 ? -27.518 23.883 42.609 1.00 81.62 97 ILE A O 1
ATOM 798 N N . ASN A 1 98 ? -27.393 21.669 42.324 1.00 76.06 98 ASN A N 1
ATOM 799 C CA . ASN A 1 98 ? -27.075 21.390 43.729 1.00 76.06 98 ASN A CA 1
ATOM 800 C C . ASN A 1 98 ? -25.737 22.012 44.175 1.00 76.06 98 ASN A C 1
ATOM 802 O O . ASN A 1 98 ? -25.627 22.469 45.313 1.00 76.06 98 ASN A O 1
ATOM 806 N N . ALA A 1 99 ? -24.719 22.055 43.307 1.00 70.69 99 ALA A N 1
ATOM 807 C CA . ALA A 1 99 ? -23.458 22.740 43.606 1.00 70.69 99 ALA A CA 1
ATOM 808 C C . ALA A 1 99 ? -23.645 24.268 43.697 1.00 70.69 99 ALA A C 1
ATOM 810 O O . ALA A 1 99 ? -23.146 24.902 44.625 1.00 70.69 99 ALA A O 1
ATOM 811 N N . GLN A 1 100 ? -24.428 24.856 42.787 1.00 73.56 100 GLN A N 1
ATOM 812 C CA . GLN A 1 100 ? -24.764 26.285 42.806 1.00 73.56 100 GLN A CA 1
ATOM 813 C C . GLN A 1 100 ? -25.617 26.671 44.025 1.00 73.56 100 GLN A C 1
ATOM 815 O O . GLN A 1 100 ? -25.356 27.696 44.649 1.00 73.56 100 GLN A O 1
ATOM 820 N N . GLN A 1 101 ? -26.582 25.834 44.419 1.00 72.56 101 GLN A N 1
ATOM 821 C CA . GLN A 1 101 ? -27.414 26.065 45.602 1.00 72.56 101 GLN A CA 1
ATOM 822 C C . GLN A 1 101 ? -26.587 26.071 46.891 1.00 72.56 101 GLN A C 1
ATOM 824 O O . GLN A 1 101 ? -26.763 26.969 47.715 1.00 72.56 101 GLN A O 1
ATOM 829 N N . LYS A 1 102 ? -25.634 25.139 47.049 1.00 68.00 102 LYS A N 1
ATOM 830 C CA . LYS A 1 102 ? -24.669 25.162 48.164 1.00 68.00 102 LYS A CA 1
ATOM 831 C C . LYS A 1 102 ? -23.859 26.460 48.204 1.00 68.00 102 LYS A C 1
ATOM 833 O O . LYS A 1 102 ? -23.676 27.010 49.288 1.00 68.00 102 LYS A O 1
ATOM 838 N N . LEU A 1 103 ? -23.432 26.961 47.039 1.00 63.12 103 LEU A N 1
ATOM 839 C CA . LEU A 1 103 ? -22.772 28.262 46.899 1.00 63.12 103 LEU A CA 1
ATOM 840 C C . LEU A 1 103 ? -23.659 29.383 47.478 1.00 63.12 103 LEU A C 1
ATOM 842 O O . LEU A 1 103 ? -23.267 30.085 48.403 1.00 63.12 103 LEU A O 1
ATOM 846 N N . SER A 1 104 ? -24.902 29.494 47.001 1.00 62.19 104 SER A N 1
ATOM 847 C CA . SER A 1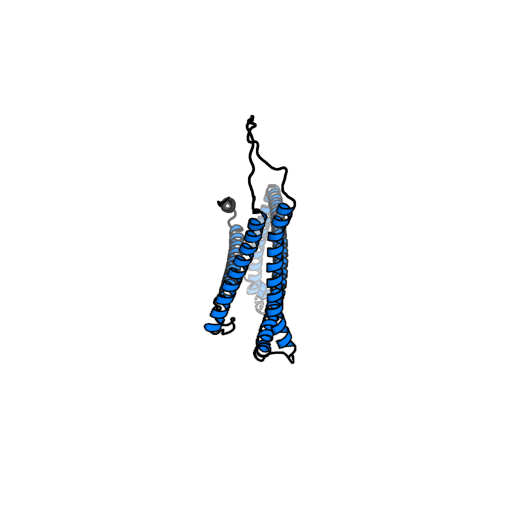 104 ? -25.826 30.561 47.417 1.00 62.19 104 SER A CA 1
ATOM 848 C C . SER A 1 104 ? -26.356 30.438 48.853 1.00 62.19 104 SER A C 1
ATOM 850 O O . SER A 1 104 ? -26.768 31.436 49.444 1.00 62.19 104 SER A O 1
ATOM 852 N N . HIS A 1 105 ? -26.355 29.237 49.440 1.00 54.28 105 HIS A N 1
ATOM 853 C CA . HIS A 1 105 ? -26.792 29.038 50.823 1.00 54.28 105 HIS A CA 1
ATOM 854 C C . HIS A 1 105 ? -25.708 29.386 51.856 1.00 54.28 105 HIS A C 1
ATOM 856 O O . HIS A 1 105 ? -26.069 29.750 52.974 1.00 54.28 105 HIS A O 1
ATOM 862 N N . HIS A 1 106 ? -24.410 29.350 51.517 1.00 50.91 106 HIS A N 1
ATOM 863 C CA . HIS A 1 106 ? -23.367 29.808 52.452 1.00 50.91 106 HIS A CA 1
ATOM 864 C C . HIS A 1 106 ? -23.236 31.340 52.497 1.00 50.91 106 HIS A C 1
ATOM 866 O O . HIS A 1 106 ? -22.845 31.891 53.523 1.00 50.91 106 HIS A O 1
ATOM 872 N N . THR A 1 107 ? -23.621 32.047 51.428 1.00 49.03 107 THR A N 1
ATOM 873 C CA . THR A 1 107 ? -23.618 33.522 51.367 1.00 49.03 107 THR A CA 1
ATOM 874 C C . THR A 1 107 ? -24.767 34.185 52.145 1.00 49.03 107 THR A C 1
ATOM 876 O O . THR A 1 107 ? -24.862 35.408 52.168 1.00 49.03 107 THR A O 1
ATOM 879 N N . GLY A 1 108 ? -25.652 33.404 52.779 1.00 46.59 108 GLY A N 1
ATOM 880 C CA . GLY A 1 108 ? -26.875 33.883 53.432 1.00 46.59 108 GLY A CA 1
ATOM 881 C C . GLY A 1 108 ? -26.992 33.519 54.914 1.00 46.59 108 GLY A C 1
ATOM 882 O O . GLY A 1 108 ? -27.918 32.802 55.292 1.00 46.59 108 GLY A O 1
ATOM 883 N N . LYS A 1 109 ? -26.103 34.032 55.778 1.00 39.03 109 LYS A N 1
ATOM 884 C CA . LYS A 1 109 ? -26.376 34.048 57.230 1.00 39.03 109 LYS A CA 1
ATOM 885 C C . LYS A 1 109 ? -27.468 35.088 57.539 1.00 39.03 109 LYS A C 1
ATOM 887 O O . LYS A 1 109 ? -27.371 36.208 57.039 1.00 39.03 109 LYS A O 1
ATOM 892 N N . PRO A 1 110 ? -28.483 34.766 58.363 1.00 40.94 110 PRO A N 1
ATOM 893 C CA . PRO A 1 110 ? -29.498 35.737 58.753 1.00 40.94 110 PRO A CA 1
ATOM 894 C C . PRO A 1 110 ? -28.884 36.805 59.667 1.00 40.94 110 PRO A C 1
ATOM 896 O O . PRO A 1 110 ? -28.306 36.487 60.706 1.00 40.94 110 PRO A O 1
ATOM 899 N N . ALA A 1 111 ? -29.021 38.073 59.282 1.00 39.28 111 ALA A N 1
ATOM 900 C CA . ALA A 1 111 ? -28.714 39.204 60.148 1.00 39.28 111 ALA A CA 1
ATOM 901 C C . ALA A 1 111 ? -29.906 39.444 61.082 1.00 39.28 111 ALA A C 1
ATOM 903 O O . ALA A 1 111 ? -30.928 39.974 60.646 1.00 39.28 111 ALA A O 1
ATOM 904 N N . ASP A 1 112 ? -29.785 39.027 62.343 1.00 40.44 112 ASP A N 1
ATOM 905 C CA . ASP A 1 112 ? -30.861 39.146 63.327 1.00 40.44 112 ASP A CA 1
ATOM 906 C C . ASP A 1 112 ? -30.595 40.271 64.349 1.00 40.44 112 ASP A C 1
ATOM 908 O O . ASP A 1 112 ? -29.491 40.430 64.867 1.00 40.44 112 ASP A O 1
ATOM 912 N N . ASN A 1 113 ? -31.655 41.029 64.624 1.00 39.81 113 ASN A N 1
ATOM 913 C CA . ASN A 1 113 ? -31.849 42.002 65.704 1.00 39.81 113 ASN A CA 1
ATOM 914 C C . ASN A 1 113 ? -30.887 43.213 65.881 1.00 39.81 113 ASN A C 1
ATOM 916 O O . ASN A 1 113 ? -30.125 43.324 66.839 1.00 39.81 113 ASN A O 1
ATOM 920 N N . PHE A 1 114 ? -31.049 44.194 64.991 1.00 40.41 114 PHE A N 1
ATOM 921 C CA . PHE A 1 114 ? -31.298 45.622 65.293 1.00 40.41 114 PHE A CA 1
ATOM 922 C C . PHE A 1 114 ? -31.055 46.158 66.735 1.00 40.41 114 PHE A C 1
ATOM 924 O O . PHE A 1 114 ? -31.834 45.883 67.648 1.00 40.41 114 PHE A O 1
ATOM 931 N N . GLN A 1 115 ? -30.122 47.110 66.898 1.00 40.00 115 GLN A N 1
ATOM 932 C CA . GLN A 1 115 ? -30.276 48.242 67.836 1.00 40.00 115 GLN A CA 1
ATOM 933 C C . GLN A 1 115 ? -29.455 49.472 67.391 1.00 40.00 115 GLN A C 1
ATOM 935 O O . GLN A 1 115 ? -28.536 49.348 66.585 1.00 40.00 115 GLN A O 1
ATOM 940 N N . SER A 1 116 ? -29.849 50.674 67.832 1.00 45.88 116 SER A N 1
ATOM 941 C CA . SER A 1 116 ? -29.656 51.928 67.075 1.00 45.88 116 SER A CA 1
ATOM 942 C C . SER A 1 116 ? -28.976 53.074 67.842 1.00 45.88 116 SER A C 1
ATOM 944 O O . SER A 1 116 ? -29.440 53.395 68.931 1.00 45.88 116 SER A O 1
ATOM 946 N N . HIS A 1 117 ? -27.974 53.723 67.227 1.00 36.91 117 HIS A N 1
ATOM 947 C CA . HIS A 1 117 ? -27.457 55.112 67.391 1.00 36.91 117 HIS A CA 1
ATOM 948 C C . HIS A 1 117 ? -26.101 55.187 66.626 1.00 36.91 117 HIS A C 1
ATOM 950 O O . HIS A 1 117 ? -25.438 54.162 66.512 1.00 36.91 117 HIS A O 1
ATOM 956 N N . ASP A 1 118 ? -25.581 56.300 66.091 1.00 35.84 118 ASP A N 1
ATOM 957 C CA . ASP A 1 118 ? -26.157 57.600 65.698 1.00 35.84 118 ASP A CA 1
ATOM 958 C C . ASP A 1 118 ? -25.220 58.294 64.666 1.00 35.84 118 ASP A C 1
ATOM 960 O O . ASP A 1 118 ? -24.115 57.822 64.415 1.00 35.84 118 ASP A O 1
ATOM 964 N N . THR A 1 119 ? -25.658 59.417 64.088 1.00 41.91 119 THR A N 1
ATOM 965 C CA . THR A 1 119 ? -24.966 60.366 63.180 1.00 41.91 119 THR A CA 1
ATOM 966 C C . THR A 1 119 ? -23.427 60.349 63.066 1.00 41.91 119 THR A C 1
ATOM 968 O O . THR A 1 119 ? -22.725 60.524 64.062 1.00 41.91 119 THR A O 1
ATOM 971 N N . GLY A 1 120 ? -22.910 60.461 61.829 1.00 36.50 120 GLY A N 1
ATOM 972 C CA . GLY A 1 120 ? -21.646 61.180 61.576 1.00 36.50 120 GLY A CA 1
ATOM 973 C C . GLY A 1 120 ? -20.938 60.894 60.242 1.00 36.50 120 GLY A C 1
ATOM 974 O O . GLY A 1 120 ? -20.714 59.746 59.898 1.00 36.50 120 GLY A O 1
ATOM 975 N N . HIS A 1 121 ? -20.561 61.958 59.518 1.00 35.44 121 HIS A N 1
ATOM 976 C CA . HIS A 1 121 ? -19.685 62.003 58.325 1.00 35.44 121 HIS A CA 1
ATOM 977 C C . HIS A 1 121 ? -18.505 60.988 58.305 1.00 35.44 121 HIS A C 1
ATOM 979 O O . HIS A 1 121 ? -17.953 60.666 59.348 1.00 35.44 121 HIS A O 1
ATOM 985 N N . MET A 1 122 ? -17.984 60.546 57.147 1.00 37.19 122 MET A N 1
ATOM 986 C CA . MET A 1 122 ? -17.860 61.275 55.869 1.00 37.19 122 MET A CA 1
ATOM 987 C C . MET A 1 122 ? -17.792 60.347 54.634 1.00 37.19 122 MET A C 1
ATOM 989 O O . MET A 1 122 ? -17.568 59.150 54.758 1.00 37.19 122 MET A O 1
ATOM 993 N N . LEU A 1 123 ? -17.945 60.917 53.431 1.00 46.19 123 LEU A N 1
ATOM 994 C CA . LEU A 1 123 ? -17.766 60.222 52.148 1.00 46.19 123 LEU A CA 1
ATOM 995 C C . LEU A 1 123 ? -16.285 59.920 51.854 1.00 46.19 123 LEU A C 1
ATOM 997 O O . LEU A 1 123 ? -15.464 60.837 51.854 1.00 46.19 123 LEU A O 1
ATOM 1001 N N . THR A 1 124 ? -15.987 58.685 51.454 1.00 46.00 124 THR A N 1
ATOM 1002 C CA . THR A 1 124 ? -14.815 58.325 50.634 1.00 46.00 124 THR A CA 1
ATOM 1003 C C . THR A 1 124 ? -15.264 57.520 49.401 1.00 46.00 124 THR A C 1
ATOM 1005 O O . THR A 1 124 ? -16.370 56.975 49.411 1.00 46.00 124 THR A O 1
ATOM 1008 N N . PRO A 1 125 ? -14.499 57.519 48.288 1.00 45.00 125 PRO A N 1
ATOM 1009 C CA . PRO A 1 125 ? -15.029 57.104 46.986 1.00 45.00 125 PRO A CA 1
ATOM 1010 C C . PRO A 1 125 ? -15.042 55.589 46.757 1.00 45.00 125 PRO A C 1
ATOM 1012 O O . PRO A 1 125 ? -14.290 54.841 47.377 1.00 45.00 125 PRO A O 1
ATOM 1015 N N . ILE A 1 126 ? -15.841 55.167 45.773 1.00 49.41 126 ILE A N 1
ATOM 1016 C CA . ILE A 1 126 ? -15.750 53.836 45.163 1.00 49.41 126 ILE A CA 1
ATOM 1017 C C . ILE A 1 126 ? -14.380 53.705 44.484 1.00 49.41 126 ILE A C 1
ATOM 1019 O O . ILE A 1 126 ? -14.052 54.493 43.597 1.00 49.41 126 ILE A O 1
ATOM 1023 N N . GLN A 1 127 ? -13.617 52.689 44.877 1.00 42.00 127 GLN A N 1
ATOM 1024 C CA . GLN A 1 127 ? -12.424 52.218 44.181 1.00 42.00 127 GLN A CA 1
ATOM 1025 C C . GLN A 1 127 ? -12.496 50.685 44.175 1.00 42.00 127 GLN A C 1
ATOM 1027 O O . GLN A 1 127 ? -12.559 50.067 45.235 1.00 42.00 127 GLN A O 1
ATOM 1032 N N . ASP A 1 128 ? -12.575 50.083 42.990 1.00 41.78 128 ASP A N 1
ATOM 1033 C CA . ASP A 1 128 ? -12.837 48.649 42.840 1.00 41.78 128 ASP A CA 1
ATOM 1034 C C . ASP A 1 128 ? -11.627 47.746 43.153 1.00 41.78 128 ASP A C 1
ATOM 1036 O O . ASP A 1 128 ? -10.473 48.171 43.169 1.00 41.78 128 ASP A O 1
ATOM 1040 N N . THR A 1 129 ? -11.933 46.447 43.230 1.00 50.00 129 THR A N 1
ATOM 1041 C CA . THR A 1 129 ? -11.050 45.268 43.119 1.00 50.00 129 THR A CA 1
ATOM 1042 C C . THR A 1 129 ? -10.214 44.823 44.331 1.00 50.00 129 THR A C 1
ATOM 1044 O O . THR A 1 129 ? -9.160 45.360 44.638 1.00 50.00 129 THR A O 1
ATOM 1047 N N . ALA A 1 130 ? -10.645 43.671 44.862 1.00 51.16 130 ALA A N 1
ATOM 1048 C CA . ALA A 1 130 ? -9.816 42.507 45.189 1.00 51.16 130 ALA A CA 1
ATOM 1049 C C . ALA A 1 130 ? -8.739 42.623 46.286 1.00 51.16 130 ALA A C 1
ATOM 1051 O O . ALA A 1 130 ? -7.556 42.528 45.978 1.00 51.16 130 ALA A O 1
ATOM 1052 N N . GLU A 1 131 ? -9.151 42.610 47.562 1.00 50.66 131 GLU A N 1
ATOM 1053 C CA . GLU A 1 131 ? -8.304 42.051 48.636 1.00 50.66 131 GLU A CA 1
ATOM 1054 C C . GLU A 1 131 ? -9.071 41.562 49.890 1.00 50.66 131 GLU A C 1
ATOM 1056 O O . GLU A 1 131 ? -8.667 41.835 51.011 1.00 50.66 131 GLU A O 1
ATOM 1061 N N . ASP A 1 132 ? -10.168 40.802 49.714 1.00 48.78 132 ASP A N 1
ATOM 1062 C CA . ASP A 1 132 ? -10.623 39.834 50.741 1.00 48.78 132 ASP A CA 1
ATOM 1063 C C . ASP A 1 132 ? -11.554 38.747 50.148 1.00 48.78 132 ASP A C 1
ATOM 1065 O O . ASP A 1 132 ? -12.764 38.716 50.368 1.00 48.78 132 ASP A O 1
ATOM 1069 N N . MET A 1 133 ? -10.996 37.846 49.326 1.00 49.72 133 MET A N 1
ATOM 1070 C CA . MET A 1 133 ? -11.692 36.599 48.972 1.00 49.72 133 MET A CA 1
ATOM 1071 C C . MET A 1 133 ? -11.718 35.710 50.216 1.00 49.72 133 MET A C 1
ATOM 1073 O O . MET A 1 133 ? -10.678 35.183 50.619 1.00 49.72 133 MET A O 1
ATOM 1077 N N . THR A 1 134 ? -12.894 35.523 50.815 1.00 62.69 134 THR A N 1
ATOM 1078 C CA . THR A 1 134 ? -12.994 34.729 52.046 1.00 62.69 134 THR A CA 1
ATOM 1079 C C . THR A 1 134 ? -12.536 33.287 51.804 1.00 62.69 134 THR A C 1
ATOM 1081 O O . THR A 1 134 ? -12.735 32.714 50.728 1.00 62.69 134 THR A O 1
ATOM 1084 N N . ALA A 1 135 ? -11.941 32.652 52.819 1.00 62.31 135 ALA A N 1
ATOM 1085 C CA . ALA A 1 135 ? -11.496 31.260 52.705 1.00 62.31 135 ALA A CA 1
ATOM 1086 C C . ALA A 1 135 ? -12.656 30.294 52.368 1.00 62.31 135 ALA A C 1
ATOM 1088 O O . ALA A 1 135 ? -12.438 29.275 51.711 1.00 62.31 135 ALA A O 1
ATOM 1089 N N . GLU A 1 136 ? -13.890 30.638 52.760 1.00 57.31 136 GLU A N 1
ATOM 1090 C CA . GLU A 1 136 ? -15.106 29.904 52.393 1.00 57.31 136 GLU A CA 1
ATOM 1091 C C . GLU A 1 136 ? -15.463 30.073 50.905 1.00 57.31 136 GLU A C 1
ATOM 1093 O O . GLU A 1 136 ? -15.737 29.072 50.251 1.00 57.31 136 GLU A O 1
ATOM 1098 N N . GLU A 1 137 ? -15.370 31.273 50.317 1.00 59.34 137 GLU A N 1
ATOM 1099 C CA . GLU A 1 137 ? -15.542 31.459 48.862 1.00 59.34 137 GLU A CA 1
ATOM 1100 C C . GLU A 1 137 ? -14.468 30.726 48.050 1.00 59.34 137 GLU A C 1
ATOM 1102 O O . GLU A 1 137 ? -14.772 30.125 47.016 1.00 59.34 137 GLU A O 1
ATOM 1107 N N . ALA A 1 138 ? -13.215 30.731 48.515 1.00 62.72 138 ALA A N 1
ATOM 1108 C CA . ALA A 1 138 ? -12.136 29.976 47.882 1.00 62.72 138 ALA A CA 1
ATOM 1109 C C . ALA A 1 138 ? -12.396 28.457 47.934 1.00 62.72 138 ALA A C 1
ATOM 1111 O O . ALA A 1 138 ? -12.180 27.761 46.940 1.00 62.72 138 ALA A O 1
ATOM 1112 N N . ALA A 1 139 ? -12.908 27.937 49.054 1.00 65.31 139 ALA A N 1
ATOM 1113 C CA . ALA A 1 139 ? -13.311 26.537 49.180 1.00 65.31 139 ALA A CA 1
ATOM 1114 C C . ALA A 1 139 ? -14.527 26.202 48.293 1.00 65.31 139 ALA A C 1
ATOM 1116 O O . ALA A 1 139 ? -14.495 25.233 47.536 1.00 65.31 139 ALA A O 1
ATOM 1117 N N . ALA A 1 140 ? -15.570 27.033 48.315 1.00 64.62 140 ALA A N 1
ATOM 1118 C CA . ALA A 1 140 ? -16.797 26.842 47.543 1.00 64.62 140 ALA A CA 1
ATOM 1119 C C . ALA A 1 140 ? -16.545 26.884 46.022 1.00 64.62 140 ALA A C 1
ATOM 1121 O O . ALA A 1 140 ? -17.097 26.083 45.263 1.00 64.62 140 ALA A O 1
ATOM 1122 N N . ARG A 1 141 ? -15.633 27.755 45.570 1.00 64.12 141 ARG A N 1
ATOM 1123 C CA . ARG A 1 141 ? -15.186 27.835 44.169 1.00 64.12 141 ARG A CA 1
ATOM 1124 C C . ARG A 1 141 ? -14.378 26.608 43.717 1.00 64.12 141 ARG A C 1
ATOM 1126 O O . ARG A 1 141 ? -14.317 26.353 42.515 1.00 64.12 141 ARG A O 1
ATOM 1133 N N . ASN A 1 142 ? -13.825 25.835 44.656 1.00 71.56 142 ASN A N 1
ATOM 1134 C CA . ASN A 1 142 ? -13.153 24.557 44.405 1.00 71.56 142 ASN A CA 1
ATOM 1135 C C . ASN A 1 142 ? -14.097 23.335 44.531 1.00 71.56 142 ASN A C 1
ATOM 1137 O O . ASN A 1 142 ? -13.908 22.366 43.796 1.00 71.56 142 ASN A O 1
ATOM 1141 N N . ASP A 1 143 ? -15.160 23.381 45.352 1.00 77.00 143 ASP A N 1
ATOM 1142 C CA . ASP A 1 143 ? -16.148 22.281 45.448 1.00 77.00 143 ASP A CA 1
ATOM 1143 C C . ASP A 1 143 ? -16.894 22.049 44.121 1.00 77.00 143 ASP A C 1
ATOM 1145 O O . ASP A 1 143 ? -17.196 20.910 43.773 1.00 77.00 143 ASP A O 1
ATOM 1149 N N . LEU A 1 144 ? -17.144 23.087 43.311 1.00 78.88 144 LEU A N 1
ATOM 1150 C CA . LEU A 1 144 ? -17.801 22.927 42.003 1.00 78.88 144 LEU A CA 1
ATOM 1151 C C . LEU A 1 144 ? -16.973 22.084 41.001 1.00 78.88 144 LEU A C 1
ATOM 1153 O O . LEU A 1 144 ? -17.504 21.092 40.489 1.00 78.88 144 LEU A O 1
ATOM 1157 N N . PRO A 1 145 ? -15.696 22.395 40.689 1.00 81.69 145 PRO A N 1
ATOM 1158 C CA . PRO A 1 145 ? -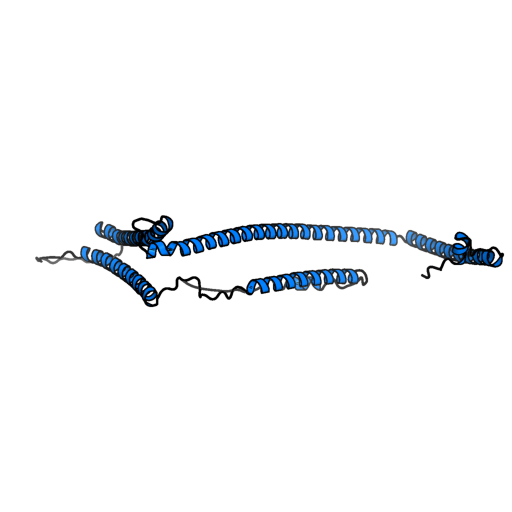14.887 21.521 39.841 1.00 81.69 145 PRO A CA 1
ATOM 1159 C C . PRO A 1 145 ? -14.621 20.152 40.486 1.00 81.69 145 PRO A C 1
ATOM 1161 O O . PRO A 1 145 ? -14.606 19.153 39.766 1.00 81.69 145 PRO A O 1
ATOM 1164 N N . GLU A 1 146 ? -14.487 20.061 41.815 1.00 83.50 146 GLU A N 1
ATOM 1165 C CA . GLU A 1 146 ? -14.284 18.779 42.500 1.00 83.50 146 GLU A CA 1
ATOM 1166 C C . GLU A 1 146 ? -15.530 17.874 42.432 1.00 83.50 146 GLU A C 1
ATOM 1168 O O . GLU A 1 146 ? -15.422 16.685 42.127 1.00 83.50 146 GLU A O 1
ATOM 1173 N N . THR A 1 147 ? -16.735 18.414 42.641 1.00 82.44 147 THR A N 1
ATOM 1174 C CA . THR A 1 147 ? -17.999 17.672 42.483 1.00 82.44 147 THR A CA 1
ATOM 1175 C C . THR A 1 147 ? -18.254 17.278 41.031 1.00 82.44 147 THR A C 1
ATOM 1177 O O . THR A 1 147 ? -18.682 16.147 40.787 1.00 82.44 147 THR A O 1
ATOM 1180 N N . ARG A 1 148 ? -17.906 18.128 40.053 1.00 81.31 148 ARG A N 1
ATOM 1181 C CA . ARG A 1 148 ? -17.939 17.759 38.627 1.00 81.31 148 ARG A CA 1
ATOM 1182 C C . ARG A 1 148 ? -16.971 16.615 38.311 1.00 81.31 148 ARG A C 1
ATOM 1184 O O . ARG A 1 148 ? -17.361 15.676 37.620 1.00 81.31 148 ARG A O 1
ATOM 1191 N N . ALA A 1 149 ? -15.745 16.649 38.835 1.00 83.56 149 ALA A N 1
ATOM 1192 C CA . ALA A 1 149 ? -14.771 15.570 38.663 1.00 83.56 149 ALA A CA 1
ATOM 1193 C C . ALA A 1 149 ? -15.252 14.257 39.310 1.00 83.56 149 ALA A C 1
ATOM 1195 O O . ALA A 1 149 ? -15.206 13.207 38.671 1.00 83.56 149 ALA A O 1
ATOM 1196 N N . LYS A 1 150 ? -15.804 14.318 40.532 1.00 85.31 150 LYS A N 1
ATOM 1197 C CA . LYS A 1 150 ? -16.429 13.172 41.220 1.00 85.31 150 LYS A CA 1
ATOM 1198 C C . LYS A 1 150 ? -17.606 12.588 40.429 1.00 85.31 150 LYS A C 1
ATOM 1200 O O . LYS A 1 150 ? -17.732 11.368 40.363 1.00 85.31 150 LYS A O 1
ATOM 1205 N N . TYR A 1 151 ? -18.449 13.426 39.816 1.00 85.44 151 TYR A N 1
ATOM 1206 C CA . TYR A 1 151 ? -19.560 12.976 38.967 1.00 85.44 151 TYR A CA 1
ATOM 1207 C C . TYR A 1 151 ? -19.059 12.251 37.714 1.00 85.44 151 TYR A C 1
ATOM 1209 O O . TYR A 1 151 ? -19.485 11.127 37.451 1.00 85.44 151 TYR A O 1
ATOM 1217 N N . LEU A 1 152 ? -18.121 12.859 36.978 1.00 87.25 152 LEU A N 1
ATOM 1218 C CA . LEU A 1 152 ? -17.554 12.277 35.759 1.00 87.25 152 LEU A CA 1
ATOM 1219 C C . LEU A 1 152 ? -16.835 10.954 36.046 1.00 87.25 152 LEU A C 1
ATOM 1221 O O . LEU A 1 152 ? -17.124 9.961 35.386 1.00 87.25 152 LEU A O 1
ATOM 1225 N N . LEU A 1 153 ? -15.985 10.905 37.078 1.00 90.69 153 LEU A N 1
ATOM 1226 C CA . LEU A 1 153 ? -15.300 9.677 37.488 1.00 90.69 153 LEU A CA 1
ATOM 1227 C C . LEU A 1 153 ? -16.298 8.589 37.909 1.00 90.69 153 LEU A C 1
ATOM 1229 O O . LEU A 1 153 ? -16.146 7.435 37.517 1.00 90.69 153 LEU A O 1
ATOM 1233 N N . ARG A 1 154 ? -17.348 8.940 38.666 1.00 89.31 154 ARG A N 1
ATOM 1234 C CA . ARG A 1 154 ? -18.404 7.987 39.036 1.00 89.31 154 ARG A CA 1
ATOM 1235 C C . ARG A 1 154 ? -19.123 7.441 37.804 1.00 89.31 154 ARG A C 1
ATOM 1237 O O . ARG A 1 154 ? -19.358 6.237 37.753 1.00 89.31 154 ARG A O 1
ATOM 1244 N N . ASN A 1 155 ? -19.478 8.289 36.837 1.00 88.12 155 ASN A N 1
ATOM 1245 C CA . ASN A 1 155 ? -20.167 7.832 35.633 1.00 88.12 155 ASN A CA 1
ATOM 1246 C C . ASN A 1 155 ? -19.253 6.952 34.772 1.00 88.12 155 ASN A C 1
ATOM 1248 O O . ASN A 1 155 ? -19.665 5.862 34.405 1.00 88.12 155 ASN A O 1
ATOM 1252 N N . GLN A 1 156 ? -17.995 7.352 34.566 1.00 91.31 156 GLN A N 1
ATOM 1253 C CA . GLN A 1 156 ? -16.990 6.573 33.836 1.00 91.31 156 GLN A CA 1
ATOM 1254 C C . GLN A 1 156 ? -16.716 5.206 34.490 1.00 91.31 156 GLN A C 1
ATOM 1256 O O . GLN A 1 156 ? -16.561 4.207 33.793 1.00 91.31 156 GLN A O 1
ATOM 1261 N N . VAL A 1 157 ? -16.677 5.129 35.826 1.00 93.06 157 VAL A N 1
ATOM 1262 C CA . VAL A 1 157 ? -16.543 3.850 36.546 1.00 93.06 157 VAL A CA 1
ATOM 1263 C C . VAL A 1 157 ? -17.795 2.987 36.375 1.00 93.06 157 VAL A C 1
ATOM 1265 O O . VAL A 1 157 ? -17.665 1.791 36.139 1.00 93.06 157 VAL A O 1
ATOM 1268 N N . ILE A 1 158 ? -18.998 3.568 36.444 1.00 90.62 158 ILE A N 1
ATOM 1269 C CA . ILE A 1 158 ? -20.255 2.839 36.200 1.00 90.62 158 ILE A CA 1
ATOM 1270 C C . ILE A 1 158 ? -20.311 2.320 34.756 1.00 90.62 158 ILE A C 1
ATOM 1272 O O . ILE A 1 158 ? -20.604 1.151 34.548 1.00 90.62 158 ILE A O 1
ATOM 1276 N N . GLU A 1 159 ? -19.979 3.150 33.773 1.00 89.38 159 GLU A N 1
ATOM 1277 C CA . GLU A 1 159 ? -19.943 2.828 32.341 1.00 89.38 159 GLU A CA 1
ATOM 1278 C C . GLU A 1 159 ? -18.904 1.741 32.013 1.00 89.38 159 GLU A C 1
ATOM 1280 O O . GLU A 1 159 ? -19.206 0.774 31.314 1.00 89.38 159 GLU A O 1
ATOM 1285 N N . SER A 1 160 ? -17.707 1.836 32.599 1.00 92.94 160 SER A N 1
ATOM 1286 C CA . SER A 1 160 ? -16.663 0.807 32.512 1.00 92.94 160 SER A CA 1
ATOM 1287 C C . SER A 1 160 ? -17.120 -0.523 33.125 1.00 92.94 160 SER A C 1
ATOM 1289 O O . SER A 1 160 ? -16.976 -1.573 32.508 1.00 92.94 160 SER A O 1
ATOM 1291 N N . VAL A 1 161 ? -17.765 -0.497 34.296 1.00 90.00 161 VAL A N 1
ATOM 1292 C CA . VAL A 1 161 ? -18.317 -1.702 34.940 1.00 90.00 161 VAL A CA 1
ATOM 1293 C C . VAL A 1 161 ? -19.471 -2.304 34.127 1.00 90.00 161 VAL A C 1
ATOM 1295 O O . VAL A 1 161 ? -19.523 -3.522 33.967 1.00 90.00 161 VAL A O 1
ATOM 1298 N N . LEU A 1 162 ? -20.372 -1.478 33.585 1.00 86.75 162 LEU A N 1
ATOM 1299 C CA . LEU A 1 162 ? -21.514 -1.916 32.774 1.00 86.75 162 LEU A CA 1
ATOM 1300 C C . LEU A 1 162 ? -21.105 -2.475 31.405 1.00 86.75 162 LEU A C 1
ATOM 1302 O O . LEU A 1 162 ? -21.802 -3.340 30.889 1.00 86.75 162 LEU A O 1
ATOM 1306 N N . SER A 1 163 ? -19.990 -2.022 30.829 1.00 87.19 163 SER A N 1
ATOM 1307 C CA . SER A 1 163 ? -19.470 -2.545 29.557 1.00 87.19 163 SER A CA 1
ATOM 1308 C C . SER A 1 163 ? -18.544 -3.753 29.748 1.00 87.19 163 SER A C 1
ATOM 1310 O O . SER A 1 163 ? -18.665 -4.740 29.022 1.00 87.19 163 SER A O 1
ATOM 1312 N N . ALA A 1 164 ? -17.653 -3.731 30.744 1.00 89.25 164 ALA A N 1
ATOM 1313 C CA . ALA A 1 164 ? -16.672 -4.796 30.955 1.00 89.25 164 ALA A CA 1
ATOM 1314 C C . ALA A 1 164 ? -17.252 -6.051 31.631 1.00 89.25 164 ALA A C 1
ATOM 1316 O O . ALA A 1 164 ? -16.895 -7.161 31.235 1.00 89.25 164 ALA A O 1
ATOM 1317 N N . ASN A 1 165 ? -18.146 -5.922 32.624 1.00 87.69 165 ASN A N 1
ATOM 1318 C CA . ASN A 1 165 ? -18.650 -7.096 33.352 1.00 87.69 165 ASN A CA 1
ATOM 1319 C C . ASN A 1 165 ? -19.452 -8.073 32.469 1.00 87.69 165 ASN A C 1
ATOM 1321 O O . ASN A 1 165 ? -19.193 -9.274 32.586 1.00 87.69 165 ASN A O 1
ATOM 1325 N N . PRO A 1 166 ? -20.362 -7.631 31.574 1.00 87.12 166 PRO A N 1
ATOM 1326 C CA . PRO A 1 166 ? -21.041 -8.535 30.647 1.00 87.12 166 PRO A CA 1
ATOM 1327 C C . PRO A 1 166 ? -20.063 -9.277 29.734 1.00 87.12 166 PRO A C 1
ATOM 1329 O O . PRO A 1 166 ? -20.167 -10.491 29.602 1.00 87.12 166 PRO A O 1
ATOM 1332 N N . ILE A 1 167 ? -19.057 -8.583 29.185 1.00 87.38 167 ILE A N 1
ATOM 1333 C CA . ILE A 1 167 ? -18.024 -9.187 28.324 1.00 87.38 167 ILE A CA 1
ATOM 1334 C C . ILE A 1 167 ? -17.224 -10.248 29.095 1.00 87.38 167 ILE A C 1
ATOM 1336 O O . ILE A 1 167 ? -17.057 -11.367 28.612 1.00 87.38 167 ILE A O 1
ATOM 1340 N N . LEU A 1 168 ? -16.767 -9.936 30.312 1.00 87.50 168 LEU A N 1
ATOM 1341 C CA . LEU A 1 168 ? -16.027 -10.882 31.155 1.00 87.50 168 LEU A CA 1
ATOM 1342 C C . LEU A 1 168 ? -16.877 -12.107 31.523 1.00 87.50 168 LEU A C 1
ATOM 1344 O O . LEU A 1 168 ? -16.393 -13.237 31.461 1.00 87.50 168 LEU A O 1
ATOM 1348 N N . LYS A 1 169 ? -18.154 -11.914 31.867 1.00 85.81 169 LYS A N 1
ATOM 1349 C CA . LYS A 1 169 ? -19.080 -13.013 32.175 1.00 85.81 169 LYS A CA 1
ATOM 1350 C C . LYS A 1 169 ? -19.407 -13.883 30.961 1.00 85.81 169 LYS A C 1
ATOM 1352 O O . LYS A 1 169 ? -19.482 -15.102 31.131 1.00 85.81 169 LYS A O 1
ATOM 1357 N N . ALA A 1 170 ? -19.564 -13.281 29.779 1.00 86.00 170 ALA A N 1
ATOM 1358 C CA . ALA A 1 170 ? -19.771 -13.974 28.507 1.00 86.00 170 ALA A CA 1
ATOM 1359 C C . ALA A 1 170 ? -18.587 -14.895 28.187 1.00 86.00 170 ALA A C 1
ATOM 1361 O O . ALA A 1 170 ? -18.753 -16.096 27.986 1.00 86.00 170 ALA A O 1
ATOM 1362 N N . VAL A 1 171 ? -17.371 -14.338 28.217 1.00 84.88 171 VAL A N 1
ATOM 1363 C CA . VAL A 1 171 ? -16.126 -15.049 27.887 1.00 84.88 171 VAL A CA 1
ATOM 1364 C C . VAL A 1 171 ? -15.797 -16.140 28.912 1.00 84.88 171 VAL A C 1
ATOM 1366 O O . VAL A 1 171 ? -15.335 -17.217 28.537 1.00 84.88 171 VAL A O 1
ATOM 1369 N N . HIS A 1 172 ? -16.049 -15.902 30.202 1.00 84.06 172 HIS A N 1
ATOM 1370 C CA . HIS A 1 172 ? -15.713 -16.854 31.268 1.00 84.06 172 HIS A CA 1
ATOM 1371 C C . HIS A 1 172 ? -16.856 -17.800 31.674 1.00 84.06 172 HIS A C 1
ATOM 1373 O O . HIS A 1 172 ? -16.668 -18.594 32.593 1.00 84.06 172 HIS A O 1
ATOM 1379 N N . ASN A 1 173 ? -18.022 -17.746 31.012 1.00 71.44 173 ASN A N 1
ATOM 1380 C CA . ASN A 1 173 ? -19.207 -18.561 31.331 1.00 71.44 173 ASN A CA 1
ATOM 1381 C C . ASN A 1 173 ? -19.561 -18.561 32.834 1.00 71.44 173 ASN A C 1
ATOM 1383 O O . ASN A 1 173 ? -19.846 -19.601 33.433 1.00 71.44 173 ASN A O 1
ATOM 1387 N N . GLY A 1 174 ? -19.527 -17.377 33.454 1.00 74.06 174 GLY A N 1
ATOM 1388 C CA . GLY A 1 174 ? -19.653 -17.227 34.906 1.00 74.06 174 GLY A CA 1
ATOM 1389 C C . GLY A 1 174 ? -20.897 -17.910 35.492 1.00 74.06 174 GLY A C 1
ATOM 1390 O O . GLY A 1 174 ? -21.965 -17.950 34.872 1.00 74.06 174 GLY A O 1
ATOM 1391 N N . THR A 1 175 ? -20.789 -18.416 36.722 1.00 70.88 175 THR A N 1
ATOM 1392 C CA . THR A 1 175 ? -21.930 -18.979 37.470 1.00 70.88 175 THR A CA 1
ATOM 1393 C C . THR A 1 175 ? -23.007 -17.934 37.772 1.00 70.88 175 THR A C 1
ATOM 1395 O O . THR A 1 175 ? -24.174 -18.289 37.882 1.00 70.88 175 THR A O 1
ATOM 1398 N N . GLU A 1 176 ? -22.628 -16.654 37.827 1.00 75.62 176 GLU A N 1
ATOM 1399 C CA . GLU A 1 176 ? -23.521 -15.488 37.946 1.00 75.62 176 GLU A CA 1
ATOM 1400 C C . GLU A 1 176 ? -23.766 -14.767 36.601 1.00 75.62 176 GLU A C 1
ATOM 1402 O O . GLU A 1 176 ? -24.193 -13.609 36.575 1.00 75.62 176 GLU A O 1
ATOM 1407 N N . ALA A 1 177 ? -23.461 -15.405 35.466 1.00 80.62 177 ALA A N 1
ATOM 1408 C CA . ALA A 1 177 ? -23.835 -14.878 34.157 1.00 80.62 177 ALA A CA 1
ATOM 1409 C C . ALA A 1 177 ? -25.330 -15.122 33.905 1.00 80.62 177 ALA A C 1
ATOM 1411 O O . ALA A 1 177 ? -25.799 -16.263 33.918 1.00 80.62 177 ALA A O 1
ATOM 1412 N N . THR A 1 178 ? -26.070 -14.042 33.668 1.00 83.88 178 THR A N 1
ATOM 1413 C CA . THR A 1 178 ? -27.451 -14.082 33.175 1.00 83.88 178 THR A CA 1
ATOM 1414 C C . THR A 1 178 ? -27.504 -14.705 31.770 1.00 83.88 178 THR A C 1
ATOM 1416 O O . THR A 1 178 ? -26.479 -14.742 31.086 1.00 83.88 178 THR A O 1
ATOM 1419 N N . PRO A 1 179 ? -28.674 -15.186 31.300 1.00 81.75 179 PRO A N 1
ATOM 1420 C CA . PRO A 1 179 ? -28.800 -15.738 29.949 1.00 81.75 179 PRO A CA 1
ATOM 1421 C C . PRO A 1 179 ? -28.330 -14.751 28.872 1.00 81.75 179 PRO A C 1
ATOM 1423 O O . PRO A 1 179 ? -27.452 -15.085 28.086 1.00 81.75 179 PRO A O 1
ATOM 1426 N N . VAL A 1 180 ? -28.792 -13.497 28.950 1.00 82.06 180 VAL A N 1
ATOM 1427 C CA . VAL A 1 180 ? -28.417 -12.424 28.016 1.00 82.06 180 VAL A CA 1
ATOM 1428 C C . VAL A 1 180 ? -26.904 -12.176 28.011 1.00 82.06 180 VAL A C 1
ATOM 1430 O O . VAL A 1 180 ? -26.319 -12.041 26.945 1.00 82.06 180 VAL A O 1
ATOM 1433 N N . GLU A 1 181 ? -26.236 -12.183 29.174 1.00 82.94 181 GLU A N 1
ATOM 1434 C CA . GLU A 1 181 ? -24.769 -12.059 29.240 1.00 82.94 181 GLU A CA 1
ATOM 1435 C C . GLU A 1 181 ? -24.044 -13.238 28.561 1.00 82.94 181 GLU A C 1
ATOM 1437 O O . GLU A 1 181 ? -22.947 -13.044 28.051 1.00 82.94 181 GLU A O 1
ATOM 1442 N N . ARG A 1 182 ? -24.623 -14.447 28.514 1.00 80.88 182 ARG A N 1
ATOM 1443 C CA . ARG A 1 182 ? -24.031 -15.591 27.787 1.00 80.88 182 ARG A CA 1
ATOM 1444 C C . ARG A 1 182 ? -24.256 -15.499 26.280 1.00 80.88 182 ARG A C 1
ATOM 1446 O O . ARG A 1 182 ? -23.339 -15.794 25.516 1.00 80.88 182 ARG A O 1
ATOM 1453 N N . ASP A 1 183 ? -25.425 -15.021 25.864 1.00 86.44 183 ASP A N 1
ATOM 1454 C CA . ASP A 1 183 ? -25.796 -14.869 24.452 1.00 86.44 183 ASP A CA 1
ATOM 1455 C C . ASP A 1 183 ? -24.966 -13.785 23.720 1.00 86.44 183 ASP A C 1
ATOM 1457 O O . ASP A 1 183 ? -24.934 -13.750 22.491 1.00 86.44 183 ASP A O 1
ATOM 1461 N N . LEU A 1 184 ? -24.211 -12.950 24.452 1.00 89.00 184 LEU A N 1
ATOM 1462 C CA . LEU A 1 184 ? -23.222 -12.015 23.890 1.00 89.00 184 LEU A CA 1
ATOM 1463 C C . LEU A 1 184 ? -21.979 -12.698 23.289 1.00 89.00 184 LEU A C 1
ATOM 1465 O O . LEU A 1 184 ? -21.309 -12.098 22.447 1.00 89.00 184 LEU A O 1
ATOM 1469 N N . LEU A 1 185 ? -21.636 -13.922 23.712 1.00 87.69 185 LEU A N 1
ATOM 1470 C CA . LEU A 1 185 ? -20.393 -14.598 23.316 1.00 87.69 185 LEU A CA 1
ATOM 1471 C C . LEU A 1 185 ? -20.172 -14.707 21.787 1.00 87.69 185 LEU A C 1
ATOM 1473 O O . LEU A 1 185 ? -19.081 -14.331 21.349 1.00 87.69 185 LEU A O 1
ATOM 1477 N N . PRO A 1 186 ? -21.136 -15.155 20.952 1.00 90.19 186 PRO A N 1
ATOM 1478 C CA . PRO A 1 186 ? -20.945 -15.206 19.498 1.00 90.19 186 PRO A CA 1
ATOM 1479 C C . PRO A 1 186 ? -20.705 -13.826 18.869 1.00 90.19 186 PRO A C 1
ATOM 1481 O O . PRO A 1 186 ? -19.869 -13.705 17.976 1.00 90.19 186 PRO A O 1
ATOM 1484 N N . TYR A 1 187 ? -21.364 -12.769 19.354 1.00 89.56 187 TYR A N 1
ATOM 1485 C CA . TYR A 1 187 ? -21.156 -11.406 18.850 1.00 89.56 187 TYR A CA 1
ATOM 1486 C C . TYR A 1 187 ? -19.780 -10.850 19.244 1.00 89.56 187 TYR A C 1
ATOM 1488 O O . TYR A 1 187 ? -19.134 -10.170 18.450 1.00 89.56 187 TYR A O 1
ATOM 1496 N N . ILE A 1 188 ? -19.291 -11.183 20.445 1.00 90.06 188 ILE A N 1
ATOM 1497 C CA . ILE A 1 188 ? -17.921 -10.867 20.880 1.00 90.06 188 ILE A CA 1
ATOM 1498 C C . ILE A 1 188 ? -16.899 -11.588 19.987 1.00 90.06 188 ILE A C 1
ATOM 1500 O O . ILE A 1 188 ? -15.937 -10.965 19.546 1.00 90.06 188 ILE A O 1
ATOM 1504 N N . GLN A 1 189 ? -17.130 -12.863 19.658 1.00 91.38 189 GLN A N 1
ATOM 1505 C CA . GLN A 1 189 ? -16.263 -13.634 18.759 1.00 91.38 189 GLN A CA 1
ATOM 1506 C C . GLN A 1 189 ? -16.236 -13.045 17.340 1.00 91.38 189 GLN A C 1
ATOM 1508 O O . GLN A 1 189 ? -15.155 -12.783 16.821 1.00 91.38 189 GLN A O 1
ATOM 1513 N N . GLN A 1 190 ? -17.397 -12.737 16.751 1.00 93.44 190 GLN A N 1
ATOM 1514 C CA . GLN A 1 190 ? -17.491 -12.079 15.439 1.00 93.44 190 GLN A CA 1
ATOM 1515 C C . GLN A 1 190 ? -16.786 -10.713 15.420 1.00 93.44 190 GLN A C 1
ATOM 1517 O O . GLN A 1 190 ? -16.044 -10.408 14.485 1.00 93.44 190 GLN A O 1
ATOM 1522 N N . ARG A 1 191 ? -16.966 -9.900 16.472 1.00 93.19 191 ARG A N 1
ATOM 1523 C CA . ARG A 1 191 ? -16.267 -8.616 16.642 1.00 93.19 191 ARG A CA 1
ATOM 1524 C C . ARG A 1 191 ? -14.752 -8.804 16.690 1.00 93.19 191 ARG A C 1
ATOM 1526 O O . ARG A 1 191 ? -14.031 -8.032 16.066 1.00 93.19 191 ARG A O 1
ATOM 1533 N N . ASP A 1 192 ? -14.267 -9.798 17.426 1.00 93.50 192 ASP A N 1
ATOM 1534 C CA . ASP A 1 192 ? -12.832 -10.012 17.618 1.00 93.50 192 ASP A CA 1
ATOM 1535 C C . ASP A 1 192 ? -12.175 -10.608 16.361 1.00 93.50 192 ASP A C 1
ATOM 1537 O O . ASP A 1 192 ? -11.079 -10.189 15.986 1.00 93.50 192 ASP A O 1
ATOM 1541 N N . GLU A 1 193 ? -12.871 -11.481 15.625 1.00 96.06 193 GLU A N 1
ATOM 1542 C CA . GLU A 1 193 ? -12.463 -11.930 14.286 1.00 96.06 193 GLU A CA 1
ATOM 1543 C C . GLU A 1 193 ? -12.405 -10.766 13.280 1.00 96.06 193 GLU A C 1
ATOM 1545 O O . GLU A 1 193 ? -11.425 -10.638 12.537 1.00 96.06 193 GLU A O 1
ATOM 1550 N N . ALA A 1 194 ? -13.399 -9.870 13.293 1.00 96.00 194 ALA A N 1
ATOM 1551 C CA . ALA A 1 194 ? -13.402 -8.657 12.475 1.00 96.00 194 ALA A CA 1
ATOM 1552 C C . ALA A 1 194 ? -12.283 -7.677 12.877 1.00 96.00 194 ALA A C 1
ATOM 1554 O O . ALA A 1 194 ? -11.612 -7.111 12.016 1.00 96.00 194 ALA A O 1
ATOM 1555 N N . ALA A 1 195 ? -12.007 -7.510 14.172 1.00 96.44 195 ALA A N 1
ATOM 1556 C CA . ALA A 1 195 ? -10.901 -6.682 14.649 1.00 96.44 195 ALA A CA 1
ATOM 1557 C C . ALA A 1 195 ? -9.536 -7.246 14.211 1.00 96.44 195 ALA A C 1
ATOM 1559 O O . ALA A 1 195 ? -8.661 -6.488 13.787 1.00 96.44 195 ALA A O 1
ATOM 1560 N N . ILE A 1 196 ? -9.363 -8.573 14.244 1.00 97.06 196 ILE A N 1
ATOM 1561 C CA . ILE A 1 196 ? -8.161 -9.258 13.745 1.00 97.06 196 ILE A CA 1
ATOM 1562 C C . ILE A 1 196 ? -8.022 -9.095 12.223 1.00 97.06 196 ILE A C 1
ATOM 1564 O O . ILE A 1 196 ? -6.913 -8.843 11.738 1.00 97.06 196 ILE A O 1
ATOM 1568 N N . SER A 1 197 ? -9.112 -9.204 11.455 1.00 97.31 197 SER A N 1
ATOM 1569 C CA . SER A 1 197 ? -9.068 -9.040 9.996 1.00 97.31 197 SER A CA 1
ATOM 1570 C C . SER A 1 197 ? -8.737 -7.596 9.596 1.00 97.31 197 SER A C 1
ATOM 1572 O O . SER A 1 197 ? -7.827 -7.388 8.790 1.00 97.31 197 SER A O 1
ATOM 1574 N N . VAL A 1 198 ? -9.356 -6.601 10.241 1.00 97.69 198 VAL A N 1
ATOM 1575 C CA . VAL A 1 198 ? -9.060 -5.171 10.051 1.00 97.69 198 VAL A CA 1
ATOM 1576 C C . VAL A 1 198 ? -7.621 -4.840 10.452 1.00 97.69 198 VAL A C 1
ATOM 1578 O O . VAL A 1 198 ? -6.920 -4.177 9.689 1.00 97.69 198 VAL A O 1
ATOM 1581 N N . ALA A 1 199 ? -7.124 -5.343 11.588 1.00 97.19 199 ALA A N 1
ATOM 1582 C CA . ALA A 1 199 ? -5.733 -5.136 12.003 1.00 97.19 199 ALA A CA 1
ATOM 1583 C C . ALA A 1 199 ? -4.730 -5.733 10.996 1.00 97.19 199 ALA A C 1
ATOM 1585 O O . ALA A 1 199 ? -3.727 -5.099 10.657 1.00 97.19 199 ALA A O 1
ATOM 1586 N N . LYS A 1 200 ? -5.024 -6.923 10.455 1.00 97.75 200 LYS A N 1
ATOM 1587 C CA . LYS A 1 200 ? -4.226 -7.559 9.399 1.00 97.75 200 LYS A CA 1
ATOM 1588 C C . LYS A 1 200 ? -4.240 -6.741 8.102 1.00 97.75 200 LYS A C 1
ATOM 1590 O O . LYS A 1 200 ? -3.176 -6.499 7.535 1.00 97.75 200 LYS A O 1
ATOM 1595 N N . MET A 1 201 ? -5.410 -6.274 7.661 1.00 97.50 201 MET A N 1
ATOM 1596 C CA . MET A 1 201 ? -5.553 -5.418 6.474 1.00 97.50 201 MET A CA 1
ATOM 1597 C C . MET A 1 201 ? -4.832 -4.075 6.645 1.00 97.50 201 MET A C 1
ATOM 1599 O O . MET A 1 201 ? -4.164 -3.617 5.718 1.00 97.50 201 MET A O 1
ATOM 1603 N N . ALA A 1 202 ? -4.892 -3.468 7.833 1.00 97.69 202 ALA A N 1
ATOM 1604 C CA . ALA A 1 202 ? -4.169 -2.241 8.156 1.00 97.69 202 ALA A CA 1
ATOM 1605 C C . ALA A 1 202 ? -2.643 -2.441 8.104 1.00 97.69 202 ALA A C 1
ATOM 1607 O O . ALA A 1 202 ? -1.946 -1.631 7.491 1.00 97.69 202 ALA A O 1
ATOM 1608 N N . SER A 1 203 ? -2.132 -3.548 8.661 1.00 97.75 203 SER A N 1
ATOM 1609 C CA . SER A 1 203 ? -0.714 -3.930 8.567 1.00 97.75 203 SER A CA 1
ATOM 1610 C C . SER A 1 203 ? -0.272 -4.077 7.107 1.00 97.75 203 SER A C 1
ATOM 1612 O O . SER A 1 203 ? 0.659 -3.403 6.674 1.00 97.75 203 SER A O 1
ATOM 1614 N N . GLN A 1 204 ? -1.005 -4.872 6.318 1.00 98.00 204 GLN A N 1
ATOM 1615 C CA . GLN A 1 204 ? -0.721 -5.094 4.895 1.00 98.00 204 GLN A CA 1
ATOM 1616 C C . GLN A 1 204 ? -0.783 -3.795 4.073 1.00 98.00 204 GLN A C 1
ATOM 1618 O O . GLN A 1 204 ? 0.037 -3.580 3.182 1.00 98.00 204 GLN A O 1
ATOM 1623 N N . THR A 1 205 ? -1.717 -2.896 4.392 1.00 98.00 205 THR A N 1
ATOM 1624 C CA . THR A 1 205 ? -1.823 -1.572 3.758 1.00 98.00 205 THR A CA 1
ATOM 1625 C C . THR A 1 205 ? -0.628 -0.682 4.115 1.00 98.00 205 THR A C 1
ATOM 1627 O O . THR A 1 205 ? -0.118 0.041 3.256 1.00 98.00 205 THR A O 1
ATOM 1630 N N . GLY A 1 206 ? -0.139 -0.760 5.356 1.00 97.69 206 GLY A N 1
ATOM 1631 C CA . GLY A 1 206 ? 1.097 -0.112 5.797 1.00 97.69 206 GLY A CA 1
ATOM 1632 C C . GLY A 1 206 ? 2.324 -0.610 5.029 1.00 97.69 206 GLY A C 1
ATOM 1633 O O . GLY A 1 206 ? 3.066 0.204 4.476 1.00 97.69 206 GLY A O 1
ATOM 1634 N N . ASP A 1 207 ? 2.486 -1.930 4.915 1.00 98.12 207 ASP A N 1
ATOM 1635 C CA . ASP A 1 207 ? 3.585 -2.568 4.178 1.00 98.12 207 ASP A CA 1
ATOM 1636 C C . ASP A 1 207 ? 3.585 -2.166 2.694 1.00 98.12 207 ASP A C 1
ATOM 1638 O O . ASP A 1 207 ? 4.607 -1.726 2.159 1.00 98.12 207 ASP A O 1
ATOM 1642 N N . LEU A 1 208 ? 2.424 -2.242 2.031 1.00 98.00 208 LEU A N 1
ATOM 1643 C CA . LEU A 1 208 ? 2.255 -1.839 0.630 1.00 98.00 208 LEU A CA 1
ATOM 1644 C C . LEU A 1 208 ? 2.525 -0.342 0.424 1.00 98.00 208 LEU A C 1
ATOM 1646 O O . LEU A 1 208 ? 3.177 0.040 -0.550 1.00 98.00 208 LEU A O 1
ATOM 1650 N N . ARG A 1 209 ? 2.095 0.520 1.356 1.00 97.94 209 ARG A N 1
ATOM 1651 C CA . ARG A 1 209 ? 2.397 1.960 1.324 1.00 97.94 209 ARG A CA 1
ATOM 1652 C C . ARG A 1 209 ? 3.893 2.231 1.504 1.00 97.94 209 ARG A C 1
ATOM 1654 O O . ARG A 1 209 ? 4.425 3.126 0.843 1.00 97.94 209 ARG A O 1
ATOM 1661 N N . GLY A 1 210 ? 4.580 1.450 2.339 1.00 98.06 210 GLY A N 1
ATOM 1662 C CA . GLY A 1 210 ? 6.036 1.482 2.478 1.00 98.06 210 GLY A CA 1
ATOM 1663 C C . GLY A 1 210 ? 6.738 1.123 1.166 1.00 98.06 210 GLY A C 1
ATOM 1664 O O . GLY A 1 210 ? 7.544 1.908 0.664 1.00 98.06 210 GLY A O 1
ATOM 1665 N N . GLN A 1 211 ? 6.364 -0.006 0.557 1.00 98.06 211 GLN A N 1
ATOM 1666 C CA . GLN A 1 211 ? 6.910 -0.464 -0.728 1.00 98.06 211 GLN A CA 1
ATOM 1667 C C . GLN A 1 211 ? 6.669 0.550 -1.860 1.00 98.06 211 GLN A C 1
ATOM 1669 O O . GLN A 1 211 ? 7.596 0.881 -2.601 1.00 98.06 211 GLN A O 1
ATOM 1674 N N . ALA A 1 212 ? 5.459 1.109 -1.961 1.00 97.50 212 ALA A N 1
ATOM 1675 C CA . ALA A 1 212 ? 5.130 2.141 -2.943 1.00 97.50 212 ALA A CA 1
ATOM 1676 C C . ALA A 1 212 ? 5.959 3.424 -2.742 1.00 97.50 212 ALA A C 1
ATOM 1678 O O . ALA A 1 212 ? 6.445 4.006 -3.714 1.00 97.50 212 ALA A O 1
ATOM 1679 N N . THR A 1 213 ? 6.181 3.836 -1.489 1.00 97.56 213 THR A N 1
ATOM 1680 C CA . THR A 1 213 ? 7.026 4.996 -1.151 1.00 97.56 213 THR A CA 1
ATOM 1681 C C . THR A 1 213 ? 8.489 4.751 -1.538 1.00 97.56 213 THR A C 1
ATOM 1683 O O . THR A 1 213 ? 9.124 5.624 -2.136 1.00 97.56 213 THR A O 1
ATOM 1686 N N . GLN A 1 214 ? 9.012 3.550 -1.269 1.00 98.12 214 GLN A N 1
ATOM 1687 C CA . GLN A 1 214 ? 10.363 3.147 -1.662 1.00 98.12 214 GLN A CA 1
ATOM 1688 C C . GLN A 1 214 ? 10.527 3.187 -3.189 1.00 98.12 214 GLN A C 1
ATOM 1690 O O . GLN A 1 214 ? 11.397 3.907 -3.687 1.00 98.12 214 GLN A O 1
ATOM 1695 N N . ALA A 1 215 ? 9.641 2.518 -3.933 1.00 97.38 215 ALA A N 1
ATOM 1696 C CA . ALA A 1 215 ? 9.661 2.481 -5.397 1.00 97.38 215 ALA A CA 1
ATOM 1697 C C . ALA A 1 215 ? 9.501 3.878 -6.031 1.00 97.38 215 ALA A C 1
ATOM 1699 O O . ALA A 1 215 ? 10.160 4.198 -7.025 1.00 97.38 215 ALA A O 1
ATOM 1700 N N . GLN A 1 216 ? 8.684 4.758 -5.438 1.00 96.88 216 GLN A N 1
ATOM 1701 C CA . GLN A 1 216 ? 8.587 6.158 -5.855 1.00 96.88 216 GLN A CA 1
ATOM 1702 C C . GLN A 1 216 ? 9.915 6.908 -5.638 1.00 96.88 216 GLN A C 1
ATOM 1704 O O . GLN A 1 216 ? 10.344 7.663 -6.514 1.00 96.88 216 GLN A O 1
ATOM 1709 N N . SER A 1 217 ? 10.604 6.687 -4.512 1.00 98.12 217 SER A N 1
ATOM 1710 C CA . SER A 1 217 ? 11.905 7.315 -4.237 1.00 98.12 217 SER A CA 1
ATOM 1711 C C . SER A 1 217 ? 12.996 6.863 -5.223 1.00 98.12 217 SER A C 1
ATOM 1713 O O . SER A 1 217 ? 13.755 7.689 -5.738 1.00 98.12 217 SER A O 1
ATOM 1715 N N . GLU A 1 218 ? 13.016 5.573 -5.569 1.00 97.75 218 GLU A N 1
ATOM 1716 C CA . GLU A 1 218 ? 13.925 4.978 -6.555 1.00 97.75 218 GLU A CA 1
ATOM 1717 C C . GLU A 1 218 ? 13.623 5.474 -7.972 1.00 97.75 218 GLU A C 1
ATOM 1719 O O . GLU A 1 218 ? 14.543 5.805 -8.727 1.00 97.75 218 GLU A O 1
ATOM 1724 N N . THR A 1 219 ? 12.339 5.635 -8.305 1.00 97.12 219 THR A N 1
ATOM 1725 C CA . THR A 1 219 ? 11.890 6.247 -9.562 1.00 97.12 219 THR A CA 1
ATOM 1726 C C . THR A 1 219 ? 12.379 7.693 -9.665 1.00 97.12 219 THR A C 1
ATOM 1728 O O . THR A 1 219 ? 13.004 8.056 -10.660 1.00 97.12 219 THR A O 1
ATOM 1731 N N . HIS A 1 220 ? 12.197 8.519 -8.628 1.00 97.12 220 HIS A N 1
ATOM 1732 C CA . HIS A 1 220 ? 12.707 9.897 -8.621 1.00 97.12 220 HIS A CA 1
ATOM 1733 C C . HIS A 1 220 ? 14.241 9.968 -8.695 1.00 97.12 220 HIS A C 1
ATOM 1735 O O . HIS A 1 220 ? 14.778 10.836 -9.388 1.00 97.12 220 HIS A O 1
ATOM 1741 N N . ARG A 1 221 ? 14.958 9.054 -8.028 1.00 98.06 221 ARG A N 1
ATOM 1742 C CA . ARG A 1 221 ? 16.425 8.953 -8.103 1.00 98.06 221 ARG A CA 1
ATOM 1743 C C . ARG A 1 221 ? 16.895 8.598 -9.517 1.00 98.06 221 ARG A C 1
ATOM 1745 O O . ARG A 1 221 ? 17.831 9.214 -10.024 1.00 98.06 221 ARG A O 1
ATOM 1752 N N . THR A 1 222 ? 16.219 7.651 -10.161 1.00 97.25 222 THR A N 1
ATOM 1753 C CA . THR A 1 222 ? 16.508 7.211 -11.534 1.00 97.25 222 THR A CA 1
ATOM 1754 C C . THR A 1 222 ? 16.187 8.306 -12.549 1.00 97.25 222 THR A C 1
ATOM 1756 O O . THR A 1 222 ? 17.002 8.584 -13.422 1.00 97.25 222 THR A O 1
ATOM 1759 N N . LEU A 1 223 ? 15.058 9.009 -12.396 1.00 97.12 223 LEU A N 1
ATOM 1760 C CA . LEU A 1 223 ? 14.693 10.143 -13.251 1.00 97.12 223 LEU A CA 1
ATOM 1761 C C . LEU A 1 223 ? 15.733 11.270 -13.196 1.00 97.12 223 LEU A C 1
ATOM 1763 O O . LEU A 1 223 ? 16.127 11.767 -14.248 1.00 97.12 223 LEU A O 1
ATOM 1767 N N . ARG A 1 224 ? 16.236 11.633 -12.005 1.00 97.56 224 ARG A N 1
ATOM 1768 C CA . ARG A 1 224 ? 17.332 12.617 -11.876 1.00 97.56 224 ARG A CA 1
ATOM 1769 C C . ARG A 1 224 ? 18.582 12.166 -12.630 1.00 97.56 224 ARG A C 1
ATOM 1771 O O . ARG A 1 224 ? 19.090 12.919 -13.453 1.00 97.56 224 ARG A O 1
ATOM 1778 N N . ARG A 1 225 ? 19.005 10.912 -12.440 1.00 97.69 225 ARG A N 1
ATOM 1779 C CA . ARG A 1 225 ? 20.174 10.348 -13.130 1.00 97.69 225 ARG A CA 1
ATOM 1780 C C . ARG A 1 225 ? 20.003 10.279 -14.650 1.00 97.69 225 ARG A C 1
ATOM 1782 O O . ARG A 1 225 ? 20.957 10.515 -15.382 1.00 97.69 225 ARG A O 1
ATOM 1789 N N . ASN A 1 226 ? 18.793 10.016 -15.136 1.00 97.19 226 ASN A N 1
ATOM 1790 C CA . ASN A 1 226 ? 18.492 10.034 -16.567 1.00 97.19 226 ASN A CA 1
ATOM 1791 C C . ASN A 1 226 ? 18.547 11.459 -17.147 1.00 97.19 226 ASN A C 1
ATOM 1793 O O . ASN A 1 226 ? 19.007 11.630 -18.273 1.00 97.19 226 ASN A O 1
ATOM 1797 N N . VAL A 1 227 ? 18.138 12.482 -16.387 1.00 97.88 227 VAL A N 1
ATOM 1798 C CA . VAL A 1 227 ? 18.286 13.899 -16.776 1.00 97.88 227 VAL A CA 1
ATOM 1799 C C . VAL A 1 227 ? 19.759 14.328 -16.774 1.00 97.88 227 VAL A C 1
ATOM 1801 O O . VAL A 1 227 ? 20.198 14.971 -17.726 1.00 97.88 227 VAL A O 1
ATOM 1804 N N . GLU A 1 228 ? 20.537 13.925 -15.764 1.00 97.69 228 GLU A N 1
ATOM 1805 C CA . GLU A 1 228 ? 21.994 14.140 -15.695 1.0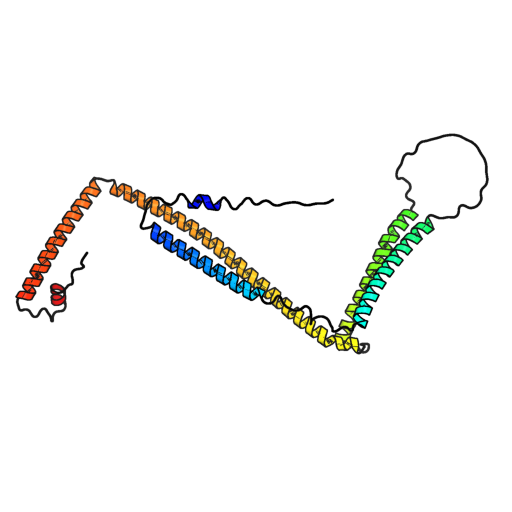0 97.69 228 GLU A CA 1
ATOM 1806 C C . GLU A 1 228 ? 22.702 13.547 -16.930 1.00 97.69 228 GLU A C 1
ATOM 1808 O O . GLU A 1 228 ? 23.415 14.256 -17.641 1.00 97.69 228 GLU A O 1
ATOM 1813 N N . LEU A 1 229 ? 22.438 12.272 -17.240 1.00 97.62 229 LEU A N 1
ATOM 1814 C CA . LEU A 1 229 ? 23.011 11.577 -18.399 1.00 97.62 229 LEU A CA 1
ATOM 1815 C C . LEU A 1 229 ? 22.539 12.170 -19.737 1.00 97.62 229 LEU A C 1
ATOM 1817 O O . LEU A 1 229 ? 23.325 12.266 -20.677 1.00 97.62 229 LEU A O 1
ATOM 1821 N N . ALA A 1 230 ? 21.282 12.611 -19.846 1.00 97.25 230 ALA A N 1
ATOM 1822 C CA . ALA A 1 230 ? 20.789 13.281 -21.050 1.00 97.25 230 ALA A CA 1
ATOM 1823 C C . ALA A 1 230 ? 21.496 14.628 -21.292 1.00 97.25 230 ALA A C 1
ATOM 1825 O O . ALA A 1 230 ? 21.818 14.955 -22.437 1.00 97.25 230 ALA A O 1
ATOM 1826 N N . ALA A 1 231 ? 21.788 15.387 -20.230 1.00 96.94 231 ALA A N 1
ATOM 1827 C CA . ALA A 1 231 ? 22.570 16.618 -20.319 1.00 96.94 231 ALA A CA 1
ATOM 1828 C C . ALA A 1 231 ? 24.036 16.344 -20.712 1.00 96.94 231 ALA A C 1
ATOM 1830 O O . ALA A 1 231 ? 24.585 17.053 -21.558 1.00 96.94 231 ALA A O 1
ATOM 1831 N N . GLU A 1 232 ? 24.651 15.286 -20.172 1.00 97.19 232 GLU A N 1
ATOM 1832 C CA . GLU A 1 232 ? 25.996 14.845 -20.564 1.00 97.19 232 GLU A CA 1
ATOM 1833 C C . GLU A 1 232 ? 26.052 14.429 -22.045 1.00 97.19 232 GLU A C 1
ATOM 1835 O O . GLU A 1 232 ? 26.918 14.896 -22.786 1.00 97.19 232 GLU A O 1
ATOM 1840 N N . VAL A 1 233 ? 25.084 13.637 -22.519 1.00 97.19 233 VAL A N 1
ATOM 1841 C CA . VAL A 1 233 ? 24.973 13.245 -23.935 1.00 97.19 233 VAL A CA 1
ATOM 1842 C C . VAL A 1 233 ? 24.783 14.464 -24.843 1.00 97.19 233 VAL A C 1
ATOM 1844 O O . VAL A 1 233 ? 25.422 14.540 -25.892 1.00 97.19 233 VAL A O 1
ATOM 1847 N N . MET A 1 234 ? 23.969 15.451 -24.453 1.00 96.06 234 MET A N 1
ATOM 1848 C CA . MET A 1 234 ? 23.817 16.695 -25.222 1.00 96.06 234 MET A CA 1
ATOM 1849 C C . MET A 1 234 ? 25.119 17.509 -25.285 1.00 96.06 234 MET A C 1
ATOM 1851 O O . MET A 1 234 ? 25.460 18.020 -26.353 1.00 96.06 234 MET A O 1
ATOM 1855 N N . ASN A 1 235 ? 25.878 17.579 -24.186 1.00 97.00 235 ASN A N 1
ATOM 1856 C CA . ASN A 1 235 ? 27.196 18.219 -24.138 1.00 97.00 235 ASN A CA 1
ATOM 1857 C C . ASN A 1 235 ? 28.207 17.494 -25.052 1.00 97.00 235 ASN A C 1
ATOM 1859 O O . ASN A 1 235 ? 28.834 18.120 -25.906 1.00 97.00 235 ASN A O 1
ATOM 1863 N N . LEU A 1 236 ? 28.293 16.163 -24.963 1.00 96.88 236 LEU A N 1
ATOM 1864 C CA . LEU A 1 236 ? 29.134 15.334 -25.836 1.00 96.88 236 LEU A CA 1
ATOM 1865 C C . LEU A 1 236 ? 28.765 15.497 -27.320 1.00 96.88 236 LEU A C 1
ATOM 1867 O O . LEU A 1 236 ? 29.647 15.647 -28.165 1.00 96.88 236 LEU A O 1
ATOM 1871 N N . VAL A 1 237 ? 27.471 15.540 -27.652 1.00 96.06 237 VAL A N 1
ATOM 1872 C CA . VAL A 1 237 ? 26.987 15.825 -29.015 1.00 96.06 237 VAL A CA 1
ATOM 1873 C C . VAL A 1 237 ? 27.352 17.247 -29.459 1.00 96.06 237 VAL A C 1
ATOM 1875 O O . VAL A 1 237 ? 27.671 17.441 -30.633 1.00 96.06 237 VAL A O 1
ATOM 1878 N N . GLY A 1 238 ? 27.355 18.228 -28.552 1.00 92.75 238 GLY A N 1
ATOM 1879 C CA . GLY A 1 238 ? 27.887 19.575 -28.788 1.00 92.75 238 GLY A CA 1
ATOM 1880 C C . GLY A 1 238 ? 29.367 19.543 -29.172 1.00 92.75 238 GLY A C 1
ATOM 1881 O O . GLY A 1 238 ? 29.720 19.921 -30.287 1.00 92.75 238 GLY A O 1
ATOM 1882 N N . GLN A 1 239 ? 30.214 18.966 -28.319 1.00 93.00 239 GLN A N 1
ATOM 1883 C CA . GLN A 1 239 ? 31.658 18.840 -28.560 1.00 93.00 239 GLN A CA 1
ATOM 1884 C C . GLN A 1 239 ? 31.984 18.066 -29.850 1.00 93.00 239 GLN A C 1
ATOM 1886 O O . GLN A 1 239 ? 32.921 18.412 -30.571 1.00 93.00 239 GLN A O 1
ATOM 1891 N N . VAL A 1 240 ? 31.216 17.022 -30.185 1.00 92.88 240 VAL A N 1
ATOM 1892 C CA . VAL A 1 240 ? 31.377 16.276 -31.446 1.00 92.88 240 VAL A CA 1
ATOM 1893 C C . VAL A 1 240 ? 30.965 17.122 -32.655 1.00 92.88 240 VAL A C 1
ATOM 1895 O O . VAL A 1 240 ? 31.654 17.082 -33.677 1.00 92.88 240 VAL A O 1
ATOM 1898 N N . LYS A 1 241 ? 29.894 17.925 -32.557 1.00 87.75 241 LYS A N 1
ATOM 1899 C CA . LYS A 1 241 ? 29.519 18.896 -33.601 1.00 87.75 241 LYS A CA 1
ATOM 1900 C C . LYS A 1 241 ? 30.600 19.960 -33.786 1.00 87.75 241 LYS A C 1
ATOM 1902 O O . LYS A 1 241 ? 30.958 20.227 -34.926 1.00 87.75 241 LYS A O 1
ATOM 1907 N N . GLU A 1 242 ? 31.153 20.509 -32.708 1.00 87.88 242 GLU A N 1
ATOM 1908 C CA . GLU A 1 242 ? 32.228 21.513 -32.742 1.00 87.88 242 GLU A CA 1
ATOM 1909 C C . GLU A 1 242 ? 33.512 20.959 -33.369 1.00 87.88 242 GLU A C 1
ATOM 1911 O O . GLU A 1 242 ? 34.031 21.536 -34.323 1.00 87.88 242 GLU A O 1
ATOM 1916 N N . ARG A 1 243 ? 33.983 19.784 -32.922 1.00 83.69 243 ARG A N 1
ATOM 1917 C CA . ARG A 1 243 ? 35.148 19.106 -33.523 1.00 83.69 243 ARG A CA 1
ATOM 1918 C C . ARG A 1 243 ? 34.927 18.801 -35.005 1.00 83.69 243 ARG A C 1
ATOM 1920 O O . ARG A 1 243 ? 35.834 19.003 -35.811 1.00 83.69 243 ARG A O 1
ATOM 1927 N N . LYS A 1 244 ? 33.724 18.354 -35.384 1.00 79.19 244 LYS A N 1
ATOM 1928 C CA . LYS A 1 244 ? 33.371 18.102 -36.789 1.00 79.19 244 LYS A CA 1
ATOM 1929 C C . LYS A 1 244 ? 33.269 19.397 -37.601 1.00 79.19 244 LYS A C 1
ATOM 1931 O O . LYS A 1 244 ? 33.669 19.394 -38.759 1.00 79.19 244 LYS A O 1
ATOM 1936 N N . ALA A 1 245 ? 32.783 20.491 -37.018 1.00 75.81 245 ALA A N 1
ATOM 1937 C CA . ALA A 1 245 ? 32.741 21.802 -37.661 1.00 75.81 245 ALA A CA 1
ATOM 1938 C C . ALA A 1 245 ? 34.152 22.367 -37.889 1.00 75.81 245 ALA A C 1
ATOM 1940 O O . ALA A 1 245 ? 34.416 22.875 -38.972 1.00 75.81 245 ALA A O 1
ATOM 1941 N N . GLY A 1 246 ? 35.074 22.196 -36.934 1.00 72.25 246 GLY A N 1
ATOM 1942 C CA . GLY A 1 246 ? 36.492 22.525 -37.115 1.00 72.25 246 GLY A CA 1
ATOM 1943 C C . GLY A 1 246 ? 37.139 21.704 -38.235 1.00 72.25 246 GLY A C 1
ATOM 1944 O O . GLY A 1 246 ? 37.667 22.270 -39.186 1.00 72.25 246 GLY A O 1
ATOM 1945 N N . TYR A 1 247 ? 37.005 20.374 -38.189 1.00 63.38 247 TYR A N 1
ATOM 1946 C CA . TYR A 1 247 ? 37.566 19.471 -39.205 1.00 63.38 247 TYR A CA 1
ATOM 1947 C C . TYR A 1 247 ? 36.979 19.682 -40.616 1.00 63.38 247 TYR A C 1
ATOM 1949 O O . TYR A 1 247 ? 37.675 19.509 -41.613 1.00 63.38 247 TYR A O 1
ATOM 1957 N N . LEU A 1 248 ? 35.707 20.087 -40.721 1.00 61.31 248 LEU A N 1
ATOM 1958 C CA . LEU A 1 248 ? 35.084 20.488 -41.989 1.00 61.31 248 LEU A CA 1
ATOM 1959 C C . LEU A 1 248 ? 35.370 21.949 -42.376 1.00 61.31 248 LEU A C 1
ATOM 1961 O O . LEU A 1 248 ? 35.129 22.316 -43.526 1.00 61.31 248 LEU A O 1
ATOM 1965 N N . GLY A 1 249 ? 35.859 22.778 -41.453 1.00 61.84 249 GLY A N 1
ATOM 1966 C CA . GLY A 1 249 ? 36.289 24.154 -41.707 1.00 61.84 249 GLY A CA 1
ATOM 1967 C C . GLY A 1 249 ? 37.638 24.229 -42.425 1.00 61.84 249 GLY A C 1
ATOM 1968 O O . GLY A 1 249 ? 37.860 25.156 -43.204 1.00 61.84 249 GLY A O 1
ATOM 1969 N N . ASP A 1 250 ? 38.502 23.228 -42.234 1.00 76.25 250 ASP A N 1
ATOM 1970 C CA . ASP A 1 250 ? 39.775 23.115 -42.945 1.00 76.25 250 ASP A CA 1
ATOM 1971 C C . ASP A 1 250 ? 39.557 22.903 -44.452 1.00 76.25 250 ASP A C 1
ATOM 1973 O O . ASP A 1 250 ? 39.307 21.804 -44.952 1.00 76.25 250 ASP A O 1
ATOM 1977 N N . GLU A 1 251 ? 39.721 23.980 -45.216 1.00 75.00 251 GLU A N 1
ATOM 1978 C CA . GLU A 1 251 ? 39.555 24.014 -46.673 1.00 75.00 251 GLU A CA 1
ATOM 1979 C C . GLU A 1 251 ? 40.490 23.021 -47.402 1.00 75.00 251 GLU A C 1
ATOM 1981 O O . GLU A 1 251 ? 40.135 22.474 -48.451 1.00 75.00 251 GLU A O 1
ATOM 1986 N N . LYS A 1 252 ? 41.650 22.709 -46.799 1.00 78.62 252 LYS A N 1
ATOM 1987 C CA . LYS A 1 252 ? 42.556 21.634 -47.234 1.00 78.62 252 LYS A CA 1
ATOM 1988 C C . LYS A 1 252 ? 41.908 20.251 -47.086 1.00 78.62 252 LYS A C 1
ATOM 1990 O O . LYS A 1 252 ? 41.891 19.493 -48.052 1.00 78.62 252 LYS A O 1
ATOM 1995 N N . VAL A 1 253 ? 41.343 19.949 -45.914 1.00 77.06 253 VAL A N 1
ATOM 1996 C CA . VAL A 1 253 ? 40.666 18.673 -45.622 1.00 77.06 253 VAL A CA 1
ATOM 1997 C C . VAL A 1 253 ? 39.44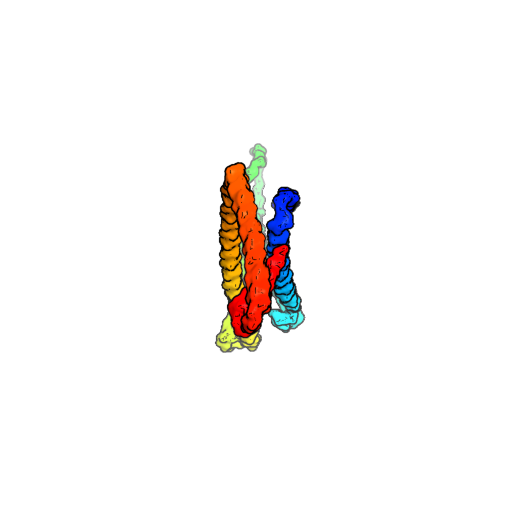6 18.503 -46.527 1.00 77.06 253 VAL A C 1
ATOM 1999 O O . VAL A 1 253 ? 39.267 17.442 -47.119 1.00 77.06 253 VAL A O 1
ATOM 2002 N N . GLN A 1 254 ? 38.655 19.561 -46.753 1.00 77.44 254 GLN A N 1
ATOM 2003 C CA . GLN A 1 254 ? 37.556 19.496 -47.723 1.00 77.44 254 GLN A CA 1
ATOM 2004 C C . GLN A 1 254 ? 38.028 19.190 -49.156 1.00 77.44 254 GLN A C 1
ATOM 2006 O O . GLN A 1 254 ? 37.338 18.485 -49.896 1.00 77.44 254 GLN A O 1
ATOM 2011 N N . ARG A 1 255 ? 39.161 19.758 -49.597 1.00 81.12 255 ARG A N 1
ATOM 2012 C CA . ARG A 1 255 ? 39.736 19.470 -50.924 1.00 81.12 255 ARG A CA 1
ATOM 2013 C C . ARG A 1 255 ? 40.199 18.018 -51.026 1.00 81.12 255 ARG A C 1
ATOM 2015 O O . ARG A 1 255 ? 39.893 17.370 -52.022 1.00 81.12 255 ARG A O 1
ATOM 2022 N N . GLU A 1 256 ? 40.851 17.505 -49.989 1.00 83.56 256 GLU A N 1
ATOM 2023 C CA . GLU A 1 256 ? 41.312 16.117 -49.907 1.00 83.56 256 GLU A CA 1
ATOM 2024 C C . GLU A 1 256 ? 40.139 15.120 -49.913 1.00 83.56 256 GLU A C 1
ATOM 2026 O O . GLU A 1 256 ? 40.138 14.193 -50.721 1.00 83.56 256 GLU A O 1
ATOM 2031 N N . ILE A 1 257 ? 39.075 15.372 -49.140 1.00 82.56 257 ILE A N 1
ATOM 2032 C CA . ILE A 1 257 ? 37.836 14.571 -49.166 1.00 82.56 257 ILE A CA 1
ATOM 2033 C C . ILE A 1 257 ? 37.212 14.564 -50.570 1.00 82.56 257 ILE A C 1
ATOM 2035 O O . ILE A 1 257 ? 36.954 13.493 -51.117 1.00 82.56 257 ILE A O 1
ATOM 2039 N N . ARG A 1 258 ? 37.029 15.733 -51.205 1.00 84.75 258 ARG A N 1
ATOM 2040 C CA . ARG A 1 258 ? 36.468 15.824 -52.571 1.00 84.75 258 ARG A CA 1
ATOM 2041 C C . ARG A 1 258 ? 37.333 15.101 -53.612 1.00 84.75 258 ARG A C 1
ATOM 2043 O O . ARG A 1 258 ? 36.798 14.494 -54.539 1.00 84.75 258 ARG A O 1
ATOM 2050 N N . GLN A 1 259 ? 38.657 15.134 -53.458 1.00 90.25 259 GLN A N 1
ATOM 2051 C CA . GLN A 1 259 ? 39.590 14.408 -54.320 1.00 90.25 259 GLN A CA 1
ATOM 2052 C C . GLN A 1 259 ? 39.482 12.887 -54.124 1.00 90.25 259 GLN A C 1
ATOM 2054 O O . GLN A 1 259 ? 39.410 12.155 -55.113 1.00 90.25 259 GLN A O 1
ATOM 2059 N N . LEU A 1 260 ? 39.417 12.413 -52.877 1.00 87.25 260 LEU A N 1
ATOM 2060 C CA . LEU A 1 260 ? 39.254 10.995 -52.546 1.00 87.25 260 LEU A CA 1
ATOM 2061 C C . LEU A 1 260 ? 37.886 10.454 -52.988 1.00 87.25 260 LEU A C 1
ATOM 2063 O O . LEU A 1 260 ? 37.826 9.364 -53.550 1.00 87.25 260 LEU A O 1
ATOM 2067 N N . GLU A 1 261 ? 36.801 11.219 -52.843 1.00 87.12 261 GLU A N 1
ATOM 2068 C CA . GLU A 1 261 ? 35.488 10.863 -53.399 1.00 87.12 261 GLU A CA 1
ATOM 2069 C C . GLU A 1 261 ? 35.519 10.736 -54.929 1.00 87.12 261 GLU A C 1
ATOM 2071 O O . GLU A 1 261 ? 34.944 9.799 -55.485 1.00 87.12 261 GLU A O 1
ATOM 2076 N N . GLY A 1 262 ? 36.197 11.658 -55.621 1.00 90.25 262 GLY A N 1
ATOM 2077 C CA . GLY A 1 262 ? 36.382 11.596 -57.073 1.00 90.25 262 GLY A CA 1
ATOM 2078 C C . GLY A 1 262 ? 37.181 10.363 -57.505 1.00 90.25 262 GLY A C 1
ATOM 2079 O O . GLY A 1 262 ? 36.791 9.664 -58.443 1.00 90.25 262 GLY A O 1
ATOM 2080 N N . GLN A 1 263 ? 38.258 10.044 -56.781 1.00 89.81 263 GLN A N 1
ATOM 2081 C CA . GLN A 1 263 ? 39.054 8.834 -57.004 1.00 89.81 263 GLN A CA 1
ATOM 2082 C C . GLN A 1 263 ? 38.256 7.556 -56.707 1.00 89.81 263 GLN A C 1
ATOM 2084 O O . GLN A 1 263 ? 38.319 6.615 -57.496 1.00 89.81 263 GLN A O 1
ATOM 2089 N N . LEU A 1 264 ? 37.454 7.526 -55.637 1.00 87.56 264 LEU A N 1
ATOM 2090 C CA . LEU A 1 264 ? 36.602 6.388 -55.287 1.00 87.56 264 LEU A CA 1
ATOM 2091 C C . LEU A 1 264 ? 35.501 6.165 -56.330 1.00 87.56 264 LEU A C 1
ATOM 2093 O O . LEU A 1 264 ? 35.278 5.026 -56.733 1.00 87.56 264 LEU A O 1
ATOM 2097 N N . LYS A 1 265 ? 34.853 7.230 -56.822 1.00 88.94 265 LYS A N 1
ATOM 2098 C CA . LYS A 1 265 ? 33.857 7.153 -57.907 1.00 88.94 265 LYS A CA 1
ATOM 2099 C C . LYS A 1 265 ? 34.489 6.651 -59.208 1.00 88.94 265 LYS A C 1
ATOM 2101 O O . LYS A 1 265 ? 33.960 5.724 -59.816 1.00 88.94 265 LYS A O 1
ATOM 2106 N N . GLY A 1 266 ? 35.662 7.170 -59.580 1.00 90.81 266 GLY A N 1
ATOM 2107 C CA . GLY A 1 266 ? 36.431 6.667 -60.724 1.00 90.81 266 GLY A CA 1
ATOM 2108 C C . GLY A 1 266 ? 36.881 5.209 -60.560 1.00 90.81 266 GLY A C 1
ATOM 2109 O O . GLY A 1 266 ? 36.867 4.450 -61.527 1.00 90.81 266 GLY A O 1
ATOM 2110 N N . SER A 1 267 ? 37.229 4.790 -59.340 1.00 87.06 267 SER A N 1
ATOM 2111 C CA . SER A 1 267 ? 37.582 3.404 -59.015 1.00 87.06 267 SER A CA 1
ATOM 2112 C C . SER A 1 267 ? 36.368 2.472 -59.105 1.00 87.06 267 SER A C 1
ATOM 2114 O O . SER A 1 267 ? 36.421 1.491 -59.840 1.00 87.06 267 SER A O 1
ATOM 2116 N N . ARG A 1 268 ? 35.234 2.824 -58.474 1.00 87.44 268 ARG A N 1
ATOM 2117 C CA . ARG A 1 268 ? 33.953 2.096 -58.583 1.00 87.44 268 ARG A CA 1
ATOM 2118 C C . ARG A 1 268 ? 33.499 1.960 -60.041 1.00 87.44 268 ARG A C 1
ATOM 2120 O O . ARG A 1 268 ? 33.089 0.878 -60.446 1.00 87.44 268 ARG A O 1
ATOM 2127 N N . GLN A 1 269 ? 33.623 3.013 -60.854 1.00 86.50 269 GLN A N 1
ATOM 2128 C CA . GLN A 1 269 ? 33.275 2.959 -62.278 1.00 86.50 269 GLN A CA 1
ATOM 2129 C C . GLN A 1 269 ? 34.186 1.999 -63.062 1.00 86.50 269 GLN A C 1
ATOM 2131 O O . GLN A 1 269 ? 33.690 1.188 -63.842 1.00 86.50 269 GLN A O 1
ATOM 2136 N N . ARG A 1 270 ? 35.508 2.044 -62.833 1.00 89.94 270 ARG A N 1
ATOM 2137 C CA . ARG A 1 270 ? 36.463 1.093 -63.434 1.00 89.94 270 ARG A CA 1
ATOM 2138 C C . ARG A 1 270 ? 36.197 -0.342 -62.980 1.00 89.94 270 ARG A C 1
ATOM 2140 O O . ARG A 1 270 ? 36.246 -1.243 -63.810 1.00 89.94 270 ARG A O 1
ATOM 2147 N N . TRP A 1 271 ? 35.876 -0.543 -61.703 1.00 87.88 271 TRP A N 1
ATOM 2148 C CA . TRP A 1 271 ? 35.517 -1.844 -61.144 1.00 87.88 271 TRP A CA 1
ATOM 2149 C C . TRP A 1 271 ? 34.240 -2.400 -61.778 1.00 87.88 271 TRP A C 1
ATOM 2151 O O . TRP A 1 271 ? 34.266 -3.531 -62.242 1.00 87.88 271 TRP A O 1
ATOM 2161 N N . ARG A 1 272 ? 33.165 -1.607 -61.913 1.00 85.75 272 ARG A N 1
ATOM 2162 C CA . ARG A 1 272 ? 31.933 -2.040 -62.602 1.00 85.75 272 ARG A CA 1
ATOM 2163 C C . ARG A 1 272 ? 32.199 -2.427 -64.062 1.00 85.75 272 ARG A C 1
ATOM 2165 O O . ARG A 1 272 ? 31.738 -3.474 -64.506 1.00 85.75 272 ARG A O 1
ATOM 2172 N N . VAL A 1 273 ? 32.991 -1.635 -64.792 1.00 88.69 273 VAL A N 1
ATOM 2173 C CA . VAL A 1 273 ? 33.410 -1.974 -66.166 1.00 88.69 273 VAL A CA 1
ATOM 2174 C C . VAL A 1 273 ? 34.220 -3.277 -66.192 1.00 88.69 273 VAL A C 1
ATOM 2176 O O . VAL A 1 273 ? 33.985 -4.125 -67.048 1.00 88.69 273 VAL A O 1
ATOM 2179 N N . MET A 1 274 ? 35.134 -3.482 -65.241 1.00 88.31 274 MET A N 1
ATOM 2180 C CA . MET A 1 274 ? 35.951 -4.695 -65.163 1.00 88.31 274 MET A CA 1
ATOM 2181 C C . MET A 1 274 ? 35.146 -5.933 -64.733 1.00 88.31 274 MET A C 1
ATOM 2183 O O . MET A 1 274 ? 35.358 -6.995 -65.316 1.00 88.31 274 MET A O 1
ATOM 2187 N N . LYS A 1 275 ? 34.172 -5.799 -63.815 1.00 86.38 275 LYS A N 1
ATOM 2188 C CA . LYS A 1 275 ? 33.178 -6.836 -63.475 1.00 86.38 275 LYS A CA 1
ATOM 2189 C C . LYS A 1 275 ? 32.404 -7.235 -64.732 1.00 86.38 275 LYS A C 1
ATOM 2191 O O . LYS A 1 275 ? 32.442 -8.401 -65.100 1.00 86.38 275 LYS A O 1
ATOM 2196 N N . GLY A 1 276 ? 31.808 -6.271 -65.441 1.00 85.31 276 GLY A N 1
ATOM 2197 C CA . GLY A 1 276 ? 31.013 -6.524 -66.651 1.00 85.31 276 GLY A CA 1
ATOM 2198 C C . GLY A 1 276 ? 31.801 -7.138 -67.818 1.00 85.31 276 GLY A C 1
ATOM 2199 O O . GLY A 1 276 ? 31.288 -8.005 -68.522 1.00 85.31 276 GLY A O 1
ATOM 2200 N N . ILE A 1 277 ? 33.067 -6.749 -68.007 1.00 89.38 277 ILE A N 1
ATOM 2201 C CA . ILE A 1 277 ? 33.961 -7.408 -68.975 1.00 89.38 277 ILE A CA 1
ATOM 2202 C C . ILE A 1 277 ? 34.274 -8.843 -68.529 1.00 89.38 277 ILE A C 1
ATOM 2204 O O . ILE A 1 277 ? 34.249 -9.755 -69.352 1.00 89.38 277 ILE A O 1
ATOM 2208 N N . THR A 1 278 ? 34.542 -9.065 -67.240 1.00 86.50 278 THR A N 1
ATOM 2209 C CA . THR A 1 278 ? 34.901 -10.393 -66.716 1.00 86.50 278 THR A CA 1
ATOM 2210 C C . THR A 1 278 ? 33.718 -11.359 -66.772 1.00 86.50 278 THR A C 1
ATOM 2212 O O . THR A 1 278 ? 33.880 -12.467 -67.277 1.00 86.50 278 THR A O 1
ATOM 2215 N N . SER A 1 279 ? 32.520 -10.943 -66.349 1.00 83.75 279 SER A N 1
ATOM 2216 C CA . SER A 1 279 ? 31.311 -11.766 -66.453 1.00 83.75 279 SER A CA 1
ATOM 2217 C C . SER A 1 279 ? 30.939 -12.045 -67.912 1.00 83.75 279 SER A C 1
ATOM 2219 O O . SER A 1 279 ? 30.616 -13.183 -68.246 1.00 83.75 279 SER A O 1
ATOM 2221 N N . GLY A 1 280 ? 31.089 -11.061 -68.808 1.00 85.94 280 GLY A N 1
ATOM 2222 C CA . GLY A 1 280 ? 30.916 -11.245 -70.252 1.00 85.94 280 GLY A CA 1
ATOM 2223 C C . GLY A 1 280 ? 31.895 -12.256 -70.865 1.00 85.94 280 GLY A C 1
ATOM 2224 O O . GLY A 1 280 ? 31.487 -13.090 -71.672 1.00 85.94 280 GLY A O 1
ATOM 2225 N N . ILE A 1 281 ? 33.170 -12.238 -70.454 1.00 87.12 281 ILE A N 1
ATOM 2226 C CA . ILE A 1 281 ? 34.173 -13.229 -70.882 1.00 87.12 281 ILE A CA 1
ATOM 2227 C C . ILE A 1 281 ? 33.834 -14.618 -70.329 1.00 87.12 281 ILE A C 1
ATOM 2229 O O . ILE A 1 281 ? 33.830 -15.579 -71.095 1.00 87.12 281 ILE A O 1
ATOM 2233 N N . VAL A 1 282 ? 33.516 -14.740 -69.036 1.00 85.44 282 VAL A N 1
ATOM 2234 C CA . VAL A 1 282 ? 33.155 -16.026 -68.410 1.00 85.44 282 VAL A CA 1
ATOM 2235 C C . VAL A 1 282 ? 31.925 -16.626 -69.093 1.00 85.44 282 VAL A C 1
ATOM 2237 O O . VAL A 1 282 ? 31.993 -17.762 -69.563 1.00 85.44 282 VAL A O 1
ATOM 2240 N N . ALA A 1 283 ? 30.848 -15.854 -69.258 1.00 85.06 283 ALA A N 1
ATOM 2241 C CA . ALA A 1 283 ? 29.630 -16.311 -69.923 1.00 85.06 283 ALA A CA 1
ATOM 2242 C C . ALA A 1 283 ? 29.841 -16.648 -71.413 1.00 85.06 283 ALA A C 1
ATOM 2244 O O . ALA A 1 283 ? 29.277 -17.624 -71.905 1.00 85.06 283 ALA A O 1
ATOM 2245 N N . GLY A 1 284 ? 30.675 -15.882 -72.125 1.00 85.12 284 GLY A N 1
ATOM 2246 C CA . GLY A 1 284 ? 31.003 -16.118 -73.536 1.00 85.12 284 GLY A CA 1
ATOM 2247 C C . GLY A 1 284 ? 32.012 -17.247 -73.791 1.00 85.12 284 GLY A C 1
ATOM 2248 O O . GLY A 1 284 ? 32.119 -17.718 -74.920 1.00 85.12 284 GLY A O 1
ATOM 2249 N N . SER A 1 285 ? 32.751 -17.695 -72.770 1.00 86.50 285 SER A N 1
ATOM 2250 C CA . SER A 1 285 ? 33.835 -18.685 -72.907 1.00 86.50 285 SER A CA 1
ATOM 2251 C C . SER A 1 285 ? 33.377 -20.135 -73.111 1.00 86.50 285 SER A C 1
ATOM 2253 O O . SER A 1 285 ? 34.190 -20.982 -73.478 1.00 86.50 285 SER A O 1
ATOM 2255 N N . GLY A 1 286 ? 32.103 -20.443 -72.846 1.00 79.94 286 GLY A N 1
ATOM 2256 C CA . GLY A 1 286 ? 31.580 -21.815 -72.850 1.00 79.94 286 GLY A CA 1
ATOM 2257 C C . GLY A 1 286 ? 31.913 -22.641 -71.598 1.00 79.94 286 GLY A C 1
ATOM 2258 O O . GLY A 1 286 ? 31.591 -23.827 -71.557 1.00 79.94 286 GLY A O 1
ATOM 2259 N N . VAL A 1 287 ? 32.527 -22.041 -70.571 1.00 84.06 287 VAL A N 1
ATOM 2260 C CA . VAL A 1 287 ? 32.657 -22.643 -69.231 1.00 84.06 287 VAL A CA 1
ATOM 2261 C C . VAL A 1 287 ? 31.272 -22.759 -68.579 1.00 84.06 287 VAL A C 1
ATOM 2263 O O . VAL A 1 287 ? 30.474 -21.828 -68.658 1.00 84.06 287 VAL A O 1
ATOM 2266 N N . ASP A 1 288 ? 30.981 -23.880 -67.906 1.00 81.56 288 ASP A N 1
ATOM 2267 C CA . ASP A 1 288 ? 29.700 -24.131 -67.213 1.00 81.56 288 ASP A CA 1
ATOM 2268 C C . ASP A 1 288 ? 29.630 -23.386 -65.859 1.00 81.56 288 ASP A C 1
ATOM 2270 O O . ASP A 1 288 ? 29.598 -23.972 -64.774 1.00 81.56 288 ASP A O 1
ATOM 2274 N N . TRP A 1 289 ? 29.655 -22.052 -65.940 1.00 86.94 289 TRP A N 1
ATOM 2275 C CA . TRP A 1 289 ? 29.677 -21.119 -64.808 1.00 86.94 289 TRP A CA 1
ATOM 2276 C C . TRP A 1 289 ? 28.433 -21.200 -63.912 1.00 86.94 289 TRP A C 1
ATOM 2278 O O . TRP A 1 289 ? 28.464 -20.716 -62.788 1.00 86.94 289 TRP A O 1
ATOM 2288 N N . ALA A 1 290 ? 27.348 -21.831 -64.369 1.00 83.44 290 ALA A N 1
ATOM 2289 C CA . ALA A 1 290 ? 26.123 -21.994 -63.589 1.00 83.44 290 ALA A CA 1
ATOM 2290 C C . ALA A 1 290 ? 26.251 -23.041 -62.461 1.00 83.44 290 ALA A C 1
ATOM 2292 O O . ALA A 1 290 ? 25.464 -23.013 -61.508 1.00 83.44 290 ALA A O 1
ATOM 2293 N N . ARG A 1 291 ? 27.225 -23.964 -62.555 1.00 83.06 291 ARG A N 1
ATOM 2294 C CA . ARG A 1 291 ? 27.480 -25.005 -61.536 1.00 83.06 291 ARG A CA 1
ATOM 2295 C C . ARG A 1 291 ? 28.516 -24.622 -60.487 1.00 83.06 291 ARG A C 1
ATOM 2297 O O . ARG A 1 291 ? 28.500 -25.201 -59.405 1.00 83.06 291 ARG A O 1
ATOM 2304 N N . ASP A 1 292 ? 29.421 -23.709 -60.814 1.00 87.31 292 ASP A N 1
ATOM 2305 C CA . ASP A 1 292 ? 30.418 -23.195 -59.879 1.00 87.31 292 ASP A CA 1
ATOM 2306 C C . ASP A 1 292 ? 29.807 -22.017 -59.115 1.00 87.31 292 ASP A C 1
ATOM 2308 O O . ASP A 1 292 ? 29.429 -21.015 -59.715 1.00 87.31 292 ASP A O 1
ATOM 2312 N N . GLU A 1 293 ? 29.693 -22.144 -57.794 1.00 82.12 293 GLU A N 1
ATOM 2313 C CA . GLU A 1 293 ? 29.113 -21.116 -56.926 1.00 82.12 293 GLU A CA 1
ATOM 2314 C C . GLU A 1 293 ? 29.827 -19.763 -57.079 1.00 82.12 293 GLU A C 1
ATOM 2316 O O . GLU A 1 293 ? 29.167 -18.731 -57.153 1.00 82.12 293 GLU A O 1
ATOM 2321 N N . ALA A 1 294 ? 31.159 -19.760 -57.212 1.00 81.50 294 ALA A N 1
ATOM 2322 C CA . ALA A 1 294 ? 31.953 -18.535 -57.297 1.00 81.50 294 ALA A CA 1
ATOM 2323 C C . ALA A 1 294 ? 31.865 -17.863 -58.677 1.00 81.50 294 ALA A C 1
ATOM 2325 O O . ALA A 1 294 ? 31.929 -16.638 -58.773 1.00 81.50 294 ALA A O 1
ATOM 2326 N N . LEU A 1 295 ? 31.695 -18.641 -59.753 1.00 82.25 295 LEU A N 1
ATOM 2327 C CA . LEU A 1 295 ? 31.453 -18.082 -61.089 1.00 82.25 295 LEU A CA 1
ATOM 2328 C C . LEU A 1 295 ? 29.994 -17.653 -61.269 1.00 82.25 295 LEU A C 1
ATOM 2330 O O . LEU A 1 295 ? 29.739 -16.650 -61.935 1.00 82.25 295 LEU A O 1
ATOM 2334 N N . ARG A 1 296 ? 29.044 -18.369 -60.657 1.00 83.69 296 ARG A N 1
ATOM 2335 C CA . ARG A 1 296 ? 27.630 -17.987 -60.636 1.00 83.69 296 ARG A CA 1
ATOM 2336 C C . ARG A 1 296 ? 27.434 -16.673 -59.893 1.00 83.69 296 ARG A C 1
ATOM 2338 O O . ARG A 1 296 ? 26.748 -15.809 -60.423 1.00 83.69 296 ARG A O 1
ATOM 2345 N N . ASP A 1 297 ? 28.068 -16.513 -58.735 1.00 82.25 297 ASP A N 1
ATOM 2346 C CA . ASP A 1 297 ? 28.114 -15.249 -57.998 1.00 82.25 297 ASP A CA 1
ATOM 2347 C C . ASP A 1 297 ? 28.740 -14.143 -58.866 1.00 82.25 297 ASP A C 1
ATOM 2349 O O . ASP A 1 297 ? 28.061 -13.195 -59.234 1.00 82.25 297 ASP A O 1
ATOM 2353 N N . LEU A 1 298 ? 29.967 -14.322 -59.372 1.00 82.62 298 LEU A N 1
ATOM 2354 C CA . LEU A 1 298 ? 30.649 -13.327 -60.221 1.00 82.62 298 LEU A CA 1
ATOM 2355 C C . LEU A 1 298 ? 29.847 -12.868 -61.465 1.00 82.62 298 LEU A C 1
ATOM 2357 O O . LEU A 1 298 ? 30.032 -11.739 -61.932 1.00 82.62 298 LEU A O 1
ATOM 2361 N N . VAL A 1 299 ? 28.990 -13.731 -62.024 1.00 81.38 299 VAL A N 1
ATOM 2362 C CA . VAL A 1 299 ? 28.164 -13.443 -63.212 1.00 81.38 299 VAL A CA 1
ATOM 2363 C C . VAL A 1 299 ? 26.767 -12.908 -62.863 1.00 81.38 299 VAL A C 1
ATOM 2365 O O . VAL A 1 299 ? 26.257 -12.077 -63.615 1.00 81.38 299 VAL A O 1
ATOM 2368 N N . LEU A 1 300 ? 26.149 -13.358 -61.763 1.00 78.06 300 LEU A N 1
ATOM 2369 C CA . LEU A 1 300 ? 24.771 -13.011 -61.380 1.00 78.06 300 LEU A CA 1
ATOM 2370 C C . LEU A 1 300 ? 24.653 -12.034 -60.201 1.00 78.06 300 LEU A C 1
ATOM 2372 O O . LEU A 1 300 ? 23.533 -11.594 -59.953 1.00 78.06 300 LEU A O 1
ATOM 2376 N N . ASP A 1 301 ? 25.752 -11.716 -59.502 1.00 74.69 301 ASP A N 1
ATOM 2377 C CA . ASP A 1 301 ? 25.830 -10.827 -58.328 1.00 74.69 301 ASP A CA 1
ATOM 2378 C C . ASP A 1 301 ? 24.970 -9.572 -58.561 1.00 74.69 301 ASP A C 1
ATOM 2380 O O . ASP A 1 301 ? 25.368 -8.715 -59.373 1.00 74.69 301 ASP A O 1
ATOM 2384 N N . PRO A 1 302 ? 23.771 -9.511 -57.939 1.00 59.53 302 PRO A N 1
ATOM 2385 C CA . PRO A 1 302 ? 22.766 -8.511 -58.251 1.00 59.53 302 PRO A CA 1
ATOM 2386 C C . PRO A 1 302 ? 23.306 -7.150 -57.840 1.00 59.53 302 PRO A C 1
ATOM 2388 O O . PRO A 1 302 ? 23.784 -6.986 -56.720 1.00 59.53 302 PRO A O 1
ATOM 2391 N N . GLU A 1 303 ? 23.256 -6.166 -58.741 1.00 58.59 303 GLU A N 1
ATOM 2392 C CA . GLU A 1 303 ? 23.738 -4.834 -58.385 1.00 58.59 303 GLU A CA 1
ATOM 2393 C C . GLU A 1 303 ? 22.926 -4.302 -57.189 1.00 58.59 303 GLU A C 1
ATOM 2395 O O . GLU A 1 303 ? 21.697 -4.245 -57.232 1.00 58.59 303 GLU A O 1
ATOM 2400 N N . GLU A 1 304 ? 23.62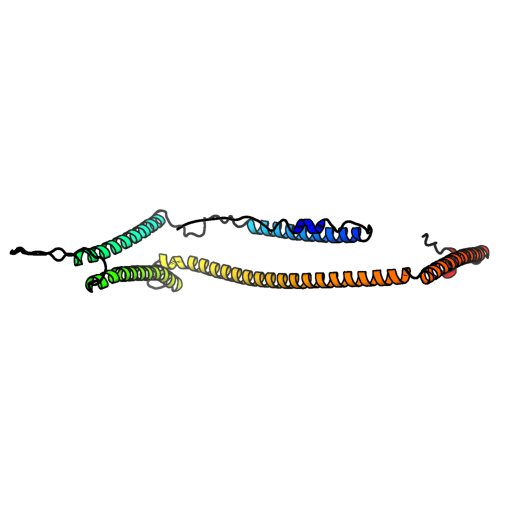0 -3.922 -56.109 1.00 53.41 304 GLU A N 1
ATOM 2401 C CA . GLU A 1 304 ? 23.050 -3.045 -55.086 1.00 53.41 304 GLU A CA 1
ATOM 2402 C C . GLU A 1 304 ? 22.780 -1.685 -55.751 1.00 53.41 304 GLU A C 1
ATOM 2404 O O . GLU A 1 304 ? 23.662 -0.825 -55.845 1.00 53.41 304 GLU A O 1
ATOM 2409 N N . ASP A 1 305 ? 21.566 -1.538 -56.284 1.00 47.84 305 ASP A N 1
ATOM 2410 C CA . ASP A 1 305 ? 21.046 -0.307 -56.877 1.00 47.84 305 ASP A CA 1
ATOM 2411 C C . ASP A 1 305 ? 20.849 0.772 -55.783 1.00 47.84 305 ASP A C 1
ATOM 2413 O O . ASP A 1 305 ? 19.833 0.785 -55.083 1.00 47.84 305 ASP A O 1
ATOM 2417 N N . ASP A 1 306 ? 21.853 1.657 -55.651 1.00 44.19 306 ASP A N 1
ATOM 2418 C CA . ASP A 1 306 ? 21.853 2.940 -54.899 1.00 44.19 306 ASP A CA 1
ATOM 2419 C C . ASP A 1 306 ? 20.876 3.983 -55.510 1.00 44.19 306 ASP A C 1
ATOM 2421 O O . ASP A 1 306 ? 21.048 4.330 -56.706 1.00 44.19 306 ASP A O 1
#

Radius of gyration: 49.04 Å; chains: 1; bounding box: 81×87×141 Å